Protein AF-A0A0P9F1F4-F1 (afdb_monomer_lite)

Secondary structure (DSSP, 8-state):
-PPPPPPP----HHHHHTTT-SSHHHHHHHIIIIIHHHHHHHHHHHHHHHHHH-TTTGGGPEEEEEE----B-STT-BPPPSEEEEEEE-SSPSEEEEEEEETTTTEEEEEEEE-SHHHHHHHHHHHHHHHHHHHHHHHH--EEE-------S------TT--HHHHHHH-TT---EEEEEEEETT-TTTTSTTHHHHHHHHHHHHHHHHHHHHHHHHHT-TT-TTTSS----------PPPHHHHHHHHHTTT----HHHHHHHHHHHHH-S-----S-TTSSHHHHHHHHHHHHSSS--SS-TT-------TT--STHHHHEEEETTTTEEEE-HHHHHHHHHHH---

Organism: NCBI:txid186479

Sequence (350 aa):
MDAPAPEFPGFRPDVLAALDVPGVNERWAAVQEQLHPALLALAEQLRAEGMRRFPRAWPLYELSFRSLRFVNRGPNQRAPIDSYHVAFDRPPRGCGLLVAVSGAERQIVVALQISVRQRKDDMRRVWEAGRALWLPLVQQVSEVRFAEGRARGREAQTDGSETWMDRYLGTRGSAYLLAGFAYSWDDARVAQPEFARQIIDDALALFPLNEALMEQAEELDPFSAAMLRERRAPYVPPALPPIETIVERIHARGFAIADSLIRAYHVALQTKPLVILPGISGTGKTRLTRLYADAVLPAPSPGNDHYLLVAVQPDWHNARDLLGYYNALTNKFHPTPFLRFLLRAAADPA

InterPro domains:
  IPR027417 P-loop containing nucleoside triphosphate hydrolase [SSF52540] (260-344)

Structure (mmCIF, N/CA/C/O backbone):
data_AF-A0A0P9F1F4-F1
#
_entry.id   AF-A0A0P9F1F4-F1
#
loop_
_atom_site.group_PDB
_atom_site.id
_atom_site.type_symbol
_atom_site.label_atom_id
_atom_site.label_alt_id
_atom_site.label_comp_id
_atom_site.label_asym_id
_atom_site.label_entity_id
_atom_site.label_seq_id
_atom_site.pdbx_PDB_ins_code
_atom_site.Cartn_x
_atom_site.Cartn_y
_atom_site.Cartn_z
_atom_site.occupancy
_atom_site.B_iso_or_equiv
_atom_site.auth_seq_id
_atom_site.auth_comp_id
_atom_site.auth_asym_id
_atom_site.auth_atom_id
_atom_site.pdbx_PDB_model_num
ATOM 1 N N . MET A 1 1 ? 28.404 -5.797 5.877 1.00 34.66 1 MET A N 1
ATOM 2 C CA . MET A 1 1 ? 28.116 -5.041 7.110 1.00 34.66 1 MET A CA 1
ATOM 3 C C . MET A 1 1 ? 26.774 -4.390 6.883 1.00 34.66 1 MET A C 1
ATOM 5 O O . MET A 1 1 ? 26.723 -3.406 6.157 1.00 34.66 1 MET A O 1
ATOM 9 N N . ASP A 1 2 ? 25.704 -5.009 7.372 1.00 42.22 2 ASP A N 1
ATOM 10 C CA . ASP A 1 2 ? 24.378 -4.396 7.312 1.00 42.22 2 ASP A CA 1
ATOM 11 C C . ASP A 1 2 ? 24.379 -3.195 8.256 1.00 42.22 2 ASP A C 1
ATOM 13 O O . ASP A 1 2 ? 24.771 -3.315 9.419 1.00 42.22 2 ASP A O 1
ATOM 17 N N . ALA A 1 3 ? 24.024 -2.022 7.734 1.00 44.41 3 ALA A N 1
ATOM 18 C CA . ALA A 1 3 ? 23.792 -0.856 8.571 1.00 44.41 3 ALA A CA 1
ATOM 19 C C . ALA A 1 3 ? 22.685 -1.199 9.588 1.00 44.41 3 ALA A C 1
ATOM 21 O O . ALA A 1 3 ? 21.725 -1.881 9.212 1.00 44.41 3 ALA A O 1
ATOM 22 N N . PRO A 1 4 ? 22.799 -0.771 10.858 1.00 57.12 4 PRO A N 1
ATOM 23 C CA . PRO A 1 4 ? 21.731 -0.979 11.827 1.00 57.12 4 PRO A CA 1
ATOM 24 C C . PRO A 1 4 ? 20.434 -0.380 11.275 1.00 57.12 4 PRO A C 1
ATOM 26 O O . PRO A 1 4 ? 20.444 0.722 10.721 1.00 57.12 4 PRO A O 1
ATOM 29 N N . ALA A 1 5 ? 19.335 -1.132 11.378 1.00 62.38 5 ALA A N 1
ATOM 30 C CA . ALA A 1 5 ? 18.030 -0.653 10.944 1.00 62.38 5 ALA A CA 1
ATOM 31 C C . ALA A 1 5 ? 17.718 0.676 11.657 1.00 62.38 5 ALA A C 1
ATOM 33 O O . ALA A 1 5 ? 17.997 0.790 12.854 1.00 62.38 5 ALA A O 1
ATOM 34 N N . PRO A 1 6 ? 17.182 1.683 10.945 1.00 73.38 6 PRO A N 1
ATOM 35 C CA . PRO A 1 6 ? 16.875 2.969 11.551 1.00 73.38 6 PRO A CA 1
ATOM 36 C C . PRO A 1 6 ? 15.884 2.774 12.702 1.00 73.38 6 PRO A C 1
ATOM 38 O O . PRO A 1 6 ? 14.871 2.088 12.562 1.00 73.38 6 PRO A O 1
ATOM 41 N N . GLU A 1 7 ? 16.202 3.354 13.854 1.00 88.19 7 GLU A N 1
ATOM 42 C CA . GLU A 1 7 ? 15.350 3.307 15.037 1.00 88.19 7 GLU A CA 1
ATOM 43 C C . GLU A 1 7 ? 14.191 4.300 14.887 1.00 88.19 7 GLU A C 1
ATOM 45 O O . GLU A 1 7 ? 14.365 5.401 14.361 1.00 88.19 7 GLU A O 1
ATOM 50 N N . PHE A 1 8 ? 12.989 3.906 15.314 1.00 95.62 8 PHE A N 1
ATOM 51 C CA . PHE A 1 8 ? 11.820 4.775 15.259 1.00 95.62 8 PHE A CA 1
ATOM 52 C C . PHE A 1 8 ? 11.979 5.939 16.250 1.00 95.62 8 PHE A C 1
ATOM 54 O O . PHE A 1 8 ? 12.065 5.691 17.450 1.00 95.62 8 PHE A O 1
ATOM 61 N N . PRO A 1 9 ? 11.973 7.205 15.795 1.00 95.19 9 PRO A N 1
ATOM 62 C CA . PRO A 1 9 ? 12.256 8.346 16.665 1.00 95.19 9 PRO A CA 1
ATOM 63 C C . PRO A 1 9 ? 11.051 8.813 17.500 1.00 95.19 9 PRO A C 1
ATOM 65 O O . PRO A 1 9 ? 11.164 9.819 18.199 1.00 95.19 9 PRO A O 1
ATOM 68 N N . GLY A 1 10 ? 9.898 8.144 17.397 1.00 96.44 10 GLY A N 1
ATOM 69 C CA . GLY A 1 10 ? 8.616 8.687 17.844 1.00 96.44 10 GLY A CA 1
ATOM 70 C C . GLY A 1 10 ? 7.973 9.587 16.786 1.00 96.44 10 GLY A C 1
ATOM 71 O O . GLY A 1 10 ? 8.637 10.120 15.891 1.00 96.44 10 GLY A O 1
ATOM 72 N N . PHE A 1 11 ? 6.664 9.807 16.895 1.00 97.31 11 PHE A N 1
ATOM 73 C CA . PHE A 1 11 ? 5.967 10.826 16.108 1.00 97.31 11 PHE A CA 1
ATOM 74 C C . PHE A 1 11 ? 6.119 12.186 16.785 1.00 97.31 11 PHE A C 1
ATOM 76 O O . PHE A 1 11 ? 5.176 12.758 17.331 1.00 97.31 11 PHE A O 1
ATOM 83 N N . ARG A 1 12 ? 7.355 12.681 16.809 1.00 96.88 12 ARG A N 1
ATOM 84 C CA . ARG A 1 12 ? 7.684 13.969 17.417 1.00 96.88 12 ARG A CA 1
ATOM 85 C C . ARG A 1 12 ? 6.930 15.121 16.734 1.00 96.88 12 ARG A C 1
ATOM 87 O O . ARG A 1 12 ? 6.589 15.010 15.553 1.00 96.88 12 ARG A O 1
ATOM 94 N N . PRO A 1 13 ? 6.729 16.260 17.423 1.00 96.62 13 PRO A N 1
ATOM 95 C CA . PRO A 1 13 ? 6.025 17.407 16.851 1.00 96.62 13 PRO A CA 1
ATOM 96 C C . PRO A 1 13 ? 6.591 17.893 15.511 1.00 96.62 13 PRO A C 1
ATOM 98 O O . PRO A 1 13 ? 5.822 18.264 14.633 1.00 96.62 13 PRO A O 1
ATOM 101 N N . ASP A 1 14 ? 7.912 17.854 15.324 1.00 95.62 14 ASP A N 1
ATOM 102 C CA . ASP A 1 14 ? 8.558 18.217 14.060 1.00 95.62 14 ASP A CA 1
ATOM 103 C C . ASP A 1 14 ? 8.251 17.215 12.940 1.00 95.62 14 ASP A C 1
ATOM 105 O O . ASP A 1 14 ? 7.895 17.624 11.842 1.00 95.62 14 ASP A O 1
ATOM 109 N N . VAL A 1 15 ? 8.267 15.911 13.236 1.00 97.00 15 VAL A N 1
ATOM 110 C CA . VAL A 1 15 ? 7.892 14.853 12.280 1.00 97.00 15 VAL A CA 1
ATOM 111 C C . VAL A 1 15 ? 6.437 15.008 11.823 1.00 97.00 15 VAL A C 1
ATOM 113 O O . VAL A 1 15 ? 6.131 14.854 10.640 1.00 97.00 15 VAL A O 1
ATOM 116 N N . LEU A 1 16 ? 5.534 15.318 12.754 1.00 97.50 16 LEU A N 1
ATOM 117 C CA . LEU A 1 16 ? 4.109 15.509 12.476 1.00 97.50 16 LEU A CA 1
ATOM 118 C C . LEU A 1 16 ? 3.826 16.814 11.719 1.00 97.50 16 LEU A C 1
ATOM 120 O O . LEU A 1 16 ? 2.992 16.825 10.810 1.00 97.50 16 LEU A O 1
ATOM 124 N N . ALA A 1 17 ? 4.574 17.881 12.021 1.00 96.25 17 ALA A N 1
ATOM 125 C CA . ALA A 1 17 ? 4.465 19.176 11.350 1.00 96.25 17 ALA A CA 1
ATOM 126 C C . ALA A 1 17 ? 4.732 19.100 9.836 1.00 96.25 17 ALA A C 1
ATOM 128 O O . ALA A 1 17 ? 4.293 19.980 9.093 1.00 96.25 17 ALA A O 1
ATOM 129 N N . ALA A 1 18 ? 5.364 18.028 9.344 1.00 96.75 18 ALA A N 1
ATOM 130 C CA . ALA A 1 18 ? 5.500 17.752 7.916 1.00 96.75 18 ALA A CA 1
ATOM 131 C C . ALA A 1 18 ? 4.158 17.767 7.159 1.00 96.75 18 ALA A C 1
ATOM 133 O O . ALA A 1 18 ? 4.123 18.157 5.993 1.00 96.75 18 ALA A O 1
ATOM 134 N N . LEU A 1 19 ? 3.051 17.379 7.806 1.00 95.88 19 LEU A N 1
ATOM 135 C CA . LEU A 1 19 ? 1.704 17.420 7.219 1.00 95.88 19 LEU A CA 1
ATOM 136 C C . LEU A 1 19 ? 1.018 18.791 7.345 1.00 95.88 19 LEU A C 1
ATOM 138 O O . LEU A 1 19 ? 0.011 19.017 6.675 1.00 95.88 19 LEU A O 1
ATOM 142 N N . ASP A 1 20 ? 1.573 19.713 8.129 1.00 95.81 20 ASP A N 1
ATOM 143 C CA . ASP A 1 20 ? 1.068 21.083 8.284 1.00 95.81 20 ASP A CA 1
ATOM 144 C C . ASP A 1 20 ? 1.733 22.066 7.304 1.00 95.81 20 ASP A C 1
ATOM 146 O O . ASP A 1 20 ? 1.212 23.160 7.071 1.00 95.81 20 ASP A O 1
ATOM 150 N N . VAL A 1 21 ? 2.842 21.671 6.662 1.00 95.44 21 VAL A N 1
ATOM 151 C CA . VAL A 1 21 ? 3.569 22.512 5.697 1.00 95.44 21 VAL A CA 1
ATOM 152 C C . VAL A 1 21 ? 2.622 23.001 4.590 1.00 95.44 21 VAL A C 1
ATOM 154 O O . VAL A 1 21 ? 1.909 22.194 3.982 1.00 95.44 21 VAL A O 1
ATOM 157 N N . PRO A 1 22 ? 2.551 24.315 4.318 1.00 92.44 22 PRO A N 1
ATOM 158 C CA . PRO A 1 22 ? 1.719 24.842 3.246 1.00 92.44 22 PRO A CA 1
ATOM 159 C C . PRO A 1 22 ? 2.340 24.527 1.881 1.00 92.44 22 PRO A C 1
ATOM 161 O O . PRO A 1 22 ? 3.555 24.535 1.729 1.00 92.44 22 PRO A O 1
ATOM 164 N N . GLY A 1 23 ? 1.497 24.315 0.869 1.00 89.12 23 GLY A N 1
ATOM 165 C CA . GLY A 1 23 ? 1.949 24.019 -0.493 1.00 89.12 23 GLY A CA 1
ATOM 166 C C . GLY A 1 23 ? 2.032 22.522 -0.791 1.00 89.12 23 GLY A C 1
ATOM 167 O O . GLY A 1 23 ? 2.250 21.688 0.083 1.00 89.12 23 GLY A O 1
ATOM 168 N N . VAL A 1 24 ? 1.759 22.154 -2.043 1.00 87.69 24 VAL A N 1
ATOM 169 C CA . VAL A 1 24 ? 1.630 20.744 -2.452 1.00 87.69 24 VAL A CA 1
ATOM 170 C C . VAL A 1 24 ? 2.989 20.058 -2.494 1.00 87.69 24 VAL A C 1
ATOM 172 O O . VAL A 1 24 ? 3.136 18.950 -1.981 1.00 87.69 24 VAL A O 1
ATOM 175 N N . ASN A 1 25 ? 3.971 20.712 -3.114 1.00 88.94 25 ASN A N 1
ATOM 176 C CA . ASN A 1 25 ? 5.300 20.142 -3.316 1.00 88.94 25 ASN A CA 1
ATOM 177 C C . ASN A 1 25 ? 6.122 20.227 -2.032 1.00 88.94 25 ASN A C 1
ATOM 179 O O . ASN A 1 25 ? 6.839 19.292 -1.700 1.00 88.94 25 ASN A O 1
ATOM 183 N N . GLU A 1 26 ? 5.971 21.325 -1.300 1.00 92.75 26 GLU A N 1
ATOM 184 C CA . GLU A 1 26 ? 6.638 21.610 -0.037 1.00 92.75 26 GLU A CA 1
ATOM 185 C C . GLU A 1 26 ? 6.183 20.625 1.040 1.00 92.75 26 GLU A C 1
ATOM 187 O O . GLU A 1 26 ? 7.021 19.998 1.685 1.00 92.75 26 GLU A O 1
ATOM 192 N N . ARG A 1 27 ? 4.866 20.396 1.172 1.00 93.88 27 ARG A N 1
ATOM 193 C CA . ARG A 1 27 ? 4.338 19.372 2.085 1.00 93.88 27 ARG A CA 1
ATOM 194 C C . ARG A 1 27 ? 4.799 17.977 1.700 1.00 93.88 27 ARG A C 1
ATOM 196 O O . ARG A 1 27 ? 5.180 17.195 2.563 1.00 93.88 27 ARG A O 1
ATOM 203 N N . TRP A 1 28 ? 4.788 17.651 0.408 1.00 91.81 28 TRP A N 1
ATOM 204 C CA . TRP A 1 28 ? 5.285 16.356 -0.047 1.00 91.81 28 TRP A CA 1
ATOM 205 C C . TRP A 1 28 ? 6.771 16.169 0.279 1.00 91.81 28 TRP A C 1
ATOM 207 O O . TRP A 1 28 ? 7.143 15.122 0.803 1.00 91.81 28 TRP A O 1
ATOM 217 N N . ALA A 1 29 ? 7.603 17.182 0.030 1.00 92.62 29 ALA A N 1
ATOM 218 C CA . ALA A 1 29 ? 9.024 17.157 0.360 1.00 92.62 29 ALA A CA 1
ATOM 219 C C . ALA A 1 29 ? 9.249 16.985 1.869 1.00 92.62 29 ALA A C 1
ATOM 221 O O . ALA A 1 29 ? 9.991 16.089 2.262 1.00 92.62 29 ALA A O 1
ATOM 222 N N . ALA A 1 30 ? 8.537 17.745 2.707 1.00 95.31 30 ALA A N 1
ATOM 223 C CA . ALA A 1 30 ? 8.613 17.616 4.161 1.00 95.31 30 ALA A CA 1
ATOM 224 C C . ALA A 1 30 ? 8.189 16.219 4.642 1.00 95.31 30 ALA A C 1
ATOM 226 O O . ALA A 1 30 ? 8.847 15.626 5.494 1.00 95.31 30 ALA A O 1
ATOM 227 N N . VAL A 1 31 ? 7.131 15.642 4.059 1.00 95.75 31 VAL A N 1
ATOM 228 C CA . VAL A 1 31 ? 6.718 14.263 4.357 1.00 95.75 31 VAL A CA 1
ATOM 229 C C . VAL A 1 31 ? 7.800 13.262 3.961 1.00 95.75 31 VAL A C 1
ATOM 231 O O . VAL A 1 31 ? 8.053 12.336 4.724 1.00 95.75 31 VAL A O 1
ATOM 234 N N . GLN A 1 32 ? 8.456 13.426 2.811 1.00 95.50 32 GLN A N 1
ATOM 235 C CA . GLN A 1 32 ? 9.538 12.527 2.391 1.00 95.50 32 GLN A CA 1
ATOM 236 C C . GLN A 1 32 ? 10.805 12.669 3.246 1.00 95.50 32 GLN A C 1
ATOM 238 O O . GLN A 1 32 ? 11.495 11.678 3.470 1.00 95.50 32 GLN A O 1
ATOM 243 N N . GLU A 1 33 ? 11.102 13.871 3.733 1.00 95.19 33 GLU A N 1
ATOM 244 C CA . GLU A 1 33 ? 12.293 14.156 4.537 1.00 95.19 33 GLU A CA 1
ATOM 245 C C . GLU A 1 33 ? 12.121 13.768 6.012 1.00 95.19 33 GLU A C 1
ATOM 247 O O . GLU A 1 33 ? 13.069 13.295 6.634 1.00 95.19 33 GLU A O 1
ATOM 252 N N . GLN A 1 34 ? 10.920 13.937 6.573 1.00 95.81 34 GLN A N 1
ATOM 253 C CA . GLN A 1 34 ? 10.692 13.844 8.020 1.00 95.81 34 GLN A CA 1
ATOM 254 C C . GLN A 1 34 ? 9.776 12.671 8.392 1.00 95.81 34 GLN A C 1
ATOM 256 O O . GLN A 1 34 ? 10.166 11.785 9.153 1.00 95.81 34 GLN A O 1
ATOM 261 N N . LEU A 1 35 ? 8.565 12.622 7.829 1.00 97.06 35 LEU A N 1
ATOM 262 C CA . LEU A 1 35 ? 7.551 11.633 8.214 1.00 97.06 35 LEU A CA 1
ATOM 263 C C . LEU A 1 35 ? 7.820 10.234 7.647 1.00 97.06 35 LEU A C 1
ATOM 265 O O . LEU A 1 35 ? 7.641 9.236 8.346 1.00 97.06 35 LEU A O 1
ATOM 269 N N . HIS A 1 36 ? 8.247 10.139 6.389 1.00 96.31 36 HIS A N 1
ATOM 270 C CA . HIS A 1 36 ? 8.490 8.865 5.719 1.00 96.31 36 HIS A CA 1
ATOM 271 C C . HIS A 1 36 ? 9.596 8.046 6.403 1.00 96.31 36 HIS A C 1
ATOM 273 O O . HIS A 1 36 ? 9.335 6.877 6.686 1.00 96.31 36 HIS A O 1
ATOM 279 N N . PRO A 1 37 ? 10.774 8.606 6.752 1.00 96.25 37 PRO A N 1
ATOM 280 C CA . PRO A 1 37 ? 11.804 7.852 7.465 1.00 96.25 37 PRO A CA 1
ATOM 281 C C . PRO A 1 37 ? 11.335 7.324 8.825 1.00 96.25 37 PRO A C 1
ATOM 283 O O . PRO A 1 37 ? 11.612 6.171 9.156 1.00 96.25 37 PRO A O 1
ATOM 286 N N . ALA A 1 38 ? 10.572 8.119 9.585 1.00 96.75 38 ALA A N 1
ATOM 287 C CA . ALA A 1 38 ? 9.996 7.675 10.854 1.00 96.75 38 ALA A CA 1
ATOM 288 C C . ALA A 1 38 ? 9.001 6.522 10.642 1.00 96.75 38 ALA A C 1
ATOM 290 O O . ALA A 1 38 ? 9.091 5.484 11.298 1.00 96.75 38 ALA A O 1
ATOM 291 N N . LEU A 1 39 ? 8.086 6.653 9.677 1.00 96.56 39 LEU A N 1
ATOM 292 C CA . LEU A 1 39 ? 7.102 5.610 9.388 1.00 96.56 39 LEU A CA 1
ATOM 293 C C . LEU A 1 39 ? 7.752 4.334 8.825 1.00 96.56 39 LEU A C 1
ATOM 295 O O . LEU A 1 39 ? 7.285 3.236 9.113 1.00 96.56 39 LEU A O 1
ATOM 299 N N . LEU A 1 40 ? 8.847 4.463 8.070 1.00 96.25 40 LEU A N 1
ATOM 300 C CA . LEU A 1 40 ? 9.649 3.343 7.581 1.00 96.25 40 LEU A CA 1
ATOM 301 C C . LEU A 1 40 ? 10.346 2.594 8.716 1.00 96.25 40 LEU A C 1
ATOM 303 O O . LEU A 1 40 ? 10.259 1.369 8.764 1.00 96.25 40 LEU A O 1
ATOM 307 N N . ALA A 1 41 ? 10.973 3.310 9.650 1.00 96.31 41 ALA A N 1
ATOM 308 C CA . ALA A 1 41 ? 11.580 2.709 10.835 1.00 96.31 41 ALA A CA 1
ATOM 309 C C . ALA A 1 41 ? 10.548 1.923 11.664 1.00 96.31 41 ALA A C 1
ATOM 311 O O . ALA A 1 41 ? 10.776 0.763 12.008 1.00 96.31 41 ALA A O 1
ATOM 312 N N . LEU A 1 42 ? 9.371 2.513 11.908 1.00 97.69 42 LEU A N 1
ATOM 313 C CA . LEU A 1 42 ? 8.260 1.836 12.582 1.00 97.69 42 LEU A CA 1
ATOM 314 C C . LEU A 1 42 ? 7.798 0.588 11.819 1.00 97.69 42 LEU A C 1
ATOM 316 O O . LEU A 1 42 ? 7.573 -0.463 12.417 1.00 97.69 42 LEU A O 1
ATOM 320 N N . ALA A 1 43 ? 7.656 0.692 10.497 1.00 96.25 43 ALA A N 1
ATOM 321 C CA . ALA A 1 43 ? 7.183 -0.409 9.673 1.00 96.25 43 ALA A CA 1
ATOM 322 C C . ALA A 1 43 ? 8.180 -1.579 9.627 1.00 96.25 43 ALA A C 1
ATOM 324 O O . ALA A 1 43 ? 7.754 -2.733 9.634 1.00 96.25 43 AL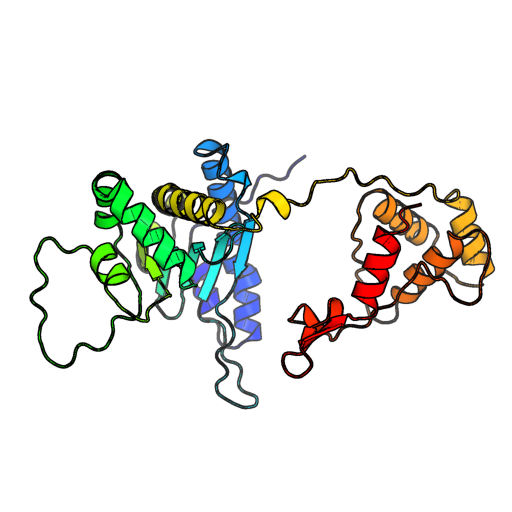A A O 1
ATOM 325 N N . GLU A 1 44 ? 9.488 -1.310 9.646 1.00 95.19 44 GLU A N 1
ATOM 326 C CA . GLU A 1 44 ? 10.519 -2.348 9.761 1.00 95.19 44 GLU A CA 1
ATOM 327 C C . GLU A 1 44 ? 10.500 -3.037 11.132 1.00 95.19 44 GLU A C 1
ATOM 329 O O . GLU A 1 44 ? 10.596 -4.266 11.196 1.00 95.19 44 GLU A O 1
ATOM 334 N N . GLN A 1 45 ? 10.301 -2.289 12.224 1.00 96.00 45 GLN A N 1
ATOM 335 C CA . GLN A 1 45 ? 10.126 -2.879 13.558 1.00 96.00 45 GLN A CA 1
ATOM 336 C C . GLN A 1 45 ? 8.865 -3.752 13.631 1.00 96.00 45 GLN A C 1
ATOM 338 O O . GLN A 1 45 ? 8.925 -4.892 14.100 1.00 96.00 45 GLN A O 1
ATOM 343 N N . LEU A 1 46 ? 7.740 -3.264 13.097 1.00 97.00 46 LEU A N 1
ATOM 344 C CA . LEU A 1 46 ? 6.501 -4.035 12.980 1.00 97.00 46 LEU A CA 1
ATOM 345 C C . LEU A 1 46 ? 6.706 -5.291 12.129 1.00 97.00 46 LEU A C 1
ATOM 347 O O . LEU A 1 46 ? 6.262 -6.372 12.510 1.00 97.00 46 LEU A O 1
ATOM 351 N N . ARG A 1 47 ? 7.427 -5.189 11.008 1.00 94.56 47 ARG A N 1
ATOM 352 C CA . ARG A 1 47 ? 7.747 -6.339 10.158 1.00 94.56 47 ARG A CA 1
ATOM 353 C C . ARG A 1 47 ? 8.577 -7.377 10.911 1.00 94.56 47 ARG A C 1
ATOM 355 O O . ARG A 1 47 ? 8.282 -8.566 10.807 1.00 94.56 47 ARG A O 1
ATOM 362 N N . ALA A 1 48 ? 9.595 -6.956 11.658 1.00 93.88 48 ALA A N 1
ATOM 363 C CA . ALA A 1 48 ? 10.424 -7.859 12.452 1.00 93.88 48 ALA A CA 1
ATOM 364 C C . ALA A 1 48 ? 9.599 -8.590 13.524 1.00 93.88 48 ALA A C 1
ATOM 366 O O . ALA A 1 48 ? 9.688 -9.814 13.647 1.00 93.88 48 ALA A O 1
ATOM 367 N N . GLU A 1 49 ? 8.744 -7.866 14.248 1.00 97.50 49 GLU A N 1
ATOM 368 C CA . GLU A 1 49 ? 7.903 -8.456 15.290 1.00 97.50 49 GLU A CA 1
ATOM 369 C C . GLU A 1 49 ? 6.792 -9.347 14.712 1.00 97.50 49 GLU A C 1
ATOM 371 O O . GLU A 1 49 ? 6.522 -10.428 15.239 1.00 97.50 49 GLU A O 1
ATOM 376 N N . GLY A 1 50 ? 6.198 -8.958 13.584 1.00 96.25 50 GLY A N 1
ATOM 377 C CA . GLY A 1 50 ? 5.231 -9.769 12.848 1.00 96.25 50 GLY A CA 1
ATOM 378 C C . GLY A 1 50 ? 5.833 -11.083 12.344 1.00 96.25 50 GLY A C 1
ATOM 379 O O . GLY A 1 50 ? 5.244 -12.144 12.548 1.00 96.25 50 GLY A O 1
ATOM 380 N N . MET A 1 51 ? 7.057 -11.052 11.801 1.00 92.75 51 MET A N 1
ATOM 381 C CA . MET A 1 51 ? 7.813 -12.261 11.440 1.00 92.75 51 MET A CA 1
ATOM 382 C C . MET A 1 51 ? 8.092 -13.160 12.652 1.00 92.75 51 MET A C 1
ATOM 384 O O . MET A 1 51 ? 8.105 -14.383 12.516 1.00 92.75 51 MET A O 1
ATOM 388 N N . ARG A 1 52 ? 8.303 -12.573 13.837 1.00 96.25 52 ARG A N 1
ATOM 389 C CA . ARG A 1 52 ? 8.553 -13.311 15.081 1.00 96.25 52 ARG A CA 1
ATOM 390 C C . ARG A 1 52 ? 7.285 -13.967 15.637 1.00 96.25 52 ARG A C 1
ATOM 392 O O . ARG A 1 52 ? 7.343 -15.126 16.044 1.00 96.25 52 ARG A O 1
ATOM 399 N N . ARG A 1 53 ? 6.156 -13.246 15.682 1.00 96.94 53 ARG A N 1
ATOM 400 C CA . ARG A 1 53 ? 4.879 -13.744 16.241 1.00 96.94 53 ARG A CA 1
ATOM 401 C C . ARG A 1 53 ? 4.108 -14.635 15.266 1.00 96.94 53 ARG A C 1
ATOM 403 O O . ARG A 1 53 ? 3.490 -15.604 15.694 1.00 96.94 53 ARG A O 1
ATOM 410 N N . PHE A 1 54 ? 4.174 -14.341 13.968 1.00 92.38 54 PHE A N 1
ATOM 411 C CA . PHE A 1 54 ? 3.405 -15.015 12.917 1.00 92.38 54 PHE A CA 1
ATOM 412 C C . PHE A 1 54 ? 4.300 -15.470 11.747 1.00 92.38 54 PHE A C 1
ATOM 414 O O . PHE A 1 54 ? 4.058 -15.092 10.598 1.00 92.38 54 PHE A O 1
ATOM 421 N N . PRO A 1 55 ? 5.306 -16.336 11.985 1.00 87.81 55 PRO A N 1
ATOM 422 C CA . PRO A 1 55 ? 6.334 -16.679 10.992 1.00 87.81 55 PRO A CA 1
ATOM 423 C C . PRO A 1 55 ? 5.804 -17.358 9.721 1.00 87.81 55 PRO A C 1
ATOM 425 O O . PRO A 1 55 ? 6.509 -17.409 8.718 1.00 87.81 55 PRO A O 1
ATOM 428 N N . ARG A 1 56 ? 4.580 -17.903 9.752 1.00 83.50 56 ARG A N 1
ATOM 429 C CA . ARG A 1 56 ? 3.939 -18.551 8.596 1.00 83.50 56 ARG A CA 1
ATOM 430 C C . ARG A 1 56 ? 3.051 -17.607 7.786 1.00 83.50 56 ARG A C 1
ATOM 432 O O . ARG A 1 56 ? 3.045 -17.707 6.566 1.00 83.50 56 ARG A O 1
ATOM 439 N N . ALA A 1 57 ? 2.318 -16.718 8.455 1.00 84.94 57 ALA A N 1
ATOM 440 C CA . ALA A 1 57 ? 1.323 -15.854 7.821 1.00 84.94 57 ALA A CA 1
ATOM 441 C C . ALA A 1 57 ? 1.907 -14.491 7.418 1.00 84.94 57 ALA A C 1
ATOM 443 O O . ALA A 1 57 ? 1.660 -14.016 6.314 1.00 84.94 57 ALA A O 1
ATOM 444 N N . TRP A 1 58 ? 2.740 -13.882 8.270 1.00 89.19 58 TRP A N 1
ATOM 445 C CA . TRP A 1 58 ? 3.308 -12.553 8.022 1.00 89.19 58 TRP A CA 1
ATOM 446 C C . TRP A 1 58 ? 4.108 -12.424 6.712 1.00 89.19 58 TRP A C 1
ATOM 448 O O . TRP A 1 58 ? 3.937 -11.413 6.033 1.00 89.19 58 TRP A O 1
ATOM 458 N N . PRO A 1 59 ? 4.919 -13.418 6.277 1.00 87.56 59 PRO A N 1
ATOM 459 C CA . PRO A 1 59 ? 5.649 -13.331 5.005 1.00 87.56 59 PRO A CA 1
ATOM 460 C C . PRO A 1 59 ? 4.766 -13.194 3.758 1.00 87.56 59 PRO A C 1
ATOM 462 O O . PRO A 1 59 ? 5.285 -12.921 2.679 1.00 87.56 59 PRO A O 1
ATOM 465 N N . LEU A 1 60 ? 3.458 -13.439 3.881 1.00 84.94 60 LEU A N 1
ATOM 466 C CA . LEU A 1 60 ? 2.505 -13.318 2.782 1.00 84.94 60 LEU A CA 1
ATOM 467 C C . LEU A 1 60 ? 2.083 -11.862 2.535 1.00 84.94 60 LEU A C 1
ATOM 469 O O . LEU A 1 60 ? 1.488 -11.586 1.498 1.00 84.94 60 LEU A O 1
ATOM 473 N N . TYR A 1 61 ? 2.380 -10.949 3.466 1.00 88.56 61 TYR A N 1
ATOM 474 C CA . TYR A 1 61 ? 1.983 -9.546 3.401 1.00 88.56 61 TYR A CA 1
ATOM 475 C C . TYR A 1 61 ? 3.069 -8.670 2.789 1.00 88.56 61 TYR A C 1
ATOM 477 O O . TYR A 1 61 ? 4.249 -8.744 3.135 1.00 88.56 61 TYR A O 1
ATOM 485 N N . GLU A 1 62 ? 2.633 -7.791 1.900 1.00 87.81 62 GLU A N 1
ATOM 486 C CA . GLU A 1 62 ? 3.444 -6.775 1.255 1.00 87.81 62 GLU A CA 1
ATOM 487 C C . GLU A 1 62 ? 3.268 -5.435 1.965 1.00 87.81 62 GLU A C 1
ATOM 489 O O . GLU A 1 62 ? 2.162 -5.033 2.330 1.00 87.81 62 GLU A O 1
ATOM 494 N N . LEU A 1 63 ? 4.380 -4.723 2.123 1.00 89.88 63 LEU A N 1
ATOM 495 C CA . LEU A 1 63 ? 4.421 -3.384 2.688 1.00 89.88 63 LEU A CA 1
ATOM 496 C C . LEU A 1 63 ? 4.337 -2.358 1.555 1.00 89.88 63 LEU A C 1
ATOM 498 O O . LEU A 1 63 ? 5.112 -2.409 0.599 1.00 89.88 63 LEU A O 1
ATOM 502 N N . SER A 1 64 ? 3.423 -1.395 1.669 1.00 89.81 64 SER A N 1
ATOM 503 C CA . SER A 1 64 ? 3.324 -0.277 0.724 1.00 89.81 64 SER A CA 1
ATOM 504 C C . SER A 1 64 ? 3.046 1.047 1.428 1.00 89.81 64 SER A C 1
ATOM 506 O O . SER A 1 64 ? 2.195 1.123 2.310 1.00 89.81 64 SER A O 1
ATOM 508 N N . PHE A 1 65 ? 3.732 2.111 1.012 1.00 92.00 65 PHE A N 1
ATOM 509 C CA . PHE A 1 65 ? 3.446 3.470 1.472 1.00 92.00 65 PHE A CA 1
ATOM 510 C C . PHE A 1 65 ? 2.474 4.162 0.529 1.00 92.00 65 PHE A C 1
ATOM 512 O O . PHE A 1 65 ? 2.578 4.047 -0.695 1.00 92.00 65 PHE A O 1
ATOM 519 N N . ARG A 1 66 ? 1.519 4.887 1.101 1.00 86.62 66 ARG A N 1
ATOM 520 C CA . ARG A 1 66 ? 0.407 5.488 0.372 1.00 86.62 66 ARG A CA 1
ATOM 521 C C . ARG A 1 66 ? 0.025 6.828 0.993 1.00 86.62 66 ARG A C 1
ATOM 523 O O . ARG A 1 66 ? 0.184 7.069 2.185 1.00 86.62 66 ARG A O 1
ATOM 530 N N . SER A 1 67 ? -0.548 7.693 0.173 1.00 83.12 67 SER A N 1
ATOM 531 C CA . SER A 1 67 ? -1.323 8.855 0.602 1.00 83.12 67 SER A CA 1
ATOM 532 C C . SER A 1 67 ? -2.731 8.717 0.030 1.00 83.12 67 SER A C 1
ATOM 534 O O . SER A 1 67 ? -2.928 8.065 -1.004 1.00 83.12 67 SER A O 1
ATOM 536 N N . LEU A 1 68 ? -3.740 9.273 0.710 1.00 62.69 68 LEU A N 1
ATOM 537 C CA . LEU A 1 68 ? -5.073 9.353 0.112 1.00 62.69 68 LEU A CA 1
ATOM 538 C C . LEU A 1 68 ? -4.963 10.112 -1.215 1.00 62.69 68 LEU A C 1
ATOM 540 O O . LEU A 1 68 ? -4.337 11.171 -1.292 1.00 62.69 68 LEU A O 1
ATOM 544 N N . ARG A 1 69 ? -5.527 9.522 -2.277 1.00 50.44 69 ARG A N 1
ATOM 545 C CA . ARG A 1 69 ? -5.463 10.094 -3.623 1.00 50.44 69 ARG A CA 1
ATOM 546 C C . ARG A 1 69 ? -6.028 11.512 -3.604 1.00 50.44 69 ARG A C 1
ATOM 548 O O . ARG A 1 69 ? -7.081 11.760 -3.028 1.00 50.44 69 ARG A O 1
ATOM 555 N N . PHE A 1 70 ? -5.305 12.391 -4.287 1.00 50.81 70 PHE A N 1
ATOM 556 C CA . PHE A 1 70 ? -5.647 13.765 -4.622 1.00 50.81 70 PHE A CA 1
ATOM 557 C C . PHE A 1 70 ? -7.160 14.066 -4.649 1.00 50.81 70 PHE A C 1
ATOM 559 O O . PHE A 1 70 ? -7.890 13.532 -5.488 1.00 50.81 70 PHE A O 1
ATOM 566 N N . VAL A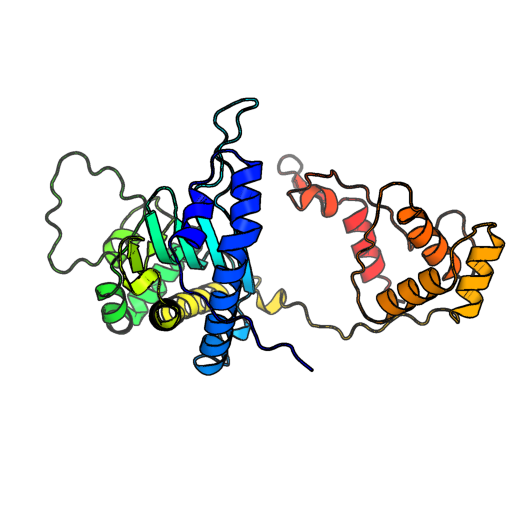 1 71 ? -7.620 14.975 -3.782 1.00 49.03 71 VAL A N 1
ATOM 567 C CA . VAL A 1 71 ? -8.959 15.568 -3.904 1.00 49.03 71 VAL A CA 1
ATOM 568 C C . VAL A 1 71 ? -8.889 16.680 -4.948 1.00 49.03 71 VAL A C 1
ATOM 570 O O . VAL A 1 71 ? -8.379 17.770 -4.686 1.00 49.03 71 VAL A O 1
ATOM 573 N N . ASN A 1 72 ? -9.397 16.399 -6.147 1.00 42.31 72 ASN A N 1
ATOM 574 C CA . ASN A 1 72 ? -9.474 17.377 -7.224 1.00 42.31 72 ASN A CA 1
ATOM 575 C C . ASN A 1 72 ? -10.579 18.401 -6.927 1.00 42.31 72 ASN A C 1
ATOM 577 O O . ASN A 1 72 ? -11.761 18.069 -7.008 1.00 42.31 72 ASN A O 1
ATOM 581 N N . ARG A 1 73 ? -10.207 19.636 -6.565 1.00 53.81 73 ARG A N 1
ATOM 582 C CA . ARG A 1 73 ? -11.152 20.745 -6.318 1.00 53.81 73 ARG A CA 1
ATOM 583 C C . ARG A 1 73 ? -11.396 21.622 -7.556 1.00 53.81 73 ARG A C 1
ATOM 585 O O . ARG A 1 73 ? -11.857 22.750 -7.423 1.00 53.81 73 ARG A O 1
ATOM 592 N N . GLY A 1 74 ? -11.117 21.111 -8.756 1.00 52.19 74 GLY A N 1
ATOM 593 C CA . GLY A 1 74 ? -11.385 21.793 -10.024 1.00 52.19 74 GLY A CA 1
ATOM 594 C C . GLY A 1 74 ? -10.140 21.948 -10.904 1.00 52.19 74 GLY A C 1
ATOM 595 O O . GLY A 1 74 ? -9.052 21.502 -10.537 1.00 52.19 74 GLY A O 1
ATOM 596 N N . PRO A 1 75 ? -10.278 22.566 -12.089 1.00 46.50 75 PRO A N 1
ATOM 597 C CA . PRO A 1 75 ? -9.160 22.748 -13.007 1.00 46.50 75 PRO A CA 1
ATOM 598 C C . PRO A 1 75 ? -8.054 23.605 -12.361 1.00 46.50 75 PRO A C 1
ATOM 600 O O . PRO A 1 75 ? -8.311 24.699 -11.868 1.00 46.50 75 PRO A O 1
ATOM 603 N N . ASN A 1 76 ? -6.819 23.093 -12.377 1.00 56.91 76 ASN A N 1
ATOM 604 C CA . ASN A 1 76 ? -5.578 23.726 -11.894 1.00 56.91 76 ASN A CA 1
ATOM 605 C C . ASN A 1 76 ? -5.389 23.953 -10.381 1.00 56.91 76 ASN A C 1
ATOM 607 O O . ASN A 1 76 ? -4.385 24.556 -10.007 1.00 56.91 76 ASN A O 1
ATOM 611 N N . GLN A 1 77 ? -6.243 23.439 -9.492 1.00 63.66 77 GLN A N 1
ATOM 612 C CA . GLN A 1 77 ? -5.986 23.529 -8.046 1.00 63.66 77 GLN A CA 1
ATOM 613 C C . GLN A 1 77 ? -5.671 22.165 -7.445 1.00 63.66 77 GLN A C 1
ATOM 615 O O . GLN A 1 77 ? -6.537 21.294 -7.345 1.00 63.66 77 GLN A O 1
ATOM 620 N N . ARG A 1 78 ? -4.409 21.992 -7.027 1.00 69.25 78 ARG A N 1
ATOM 621 C CA . ARG A 1 78 ? -3.984 20.823 -6.261 1.00 69.25 78 ARG A CA 1
ATOM 622 C C . ARG A 1 78 ? -4.013 21.129 -4.763 1.00 69.25 78 ARG A C 1
ATOM 624 O O . ARG A 1 78 ? -3.365 22.073 -4.329 1.00 69.25 78 ARG A O 1
ATOM 631 N N . ALA A 1 79 ? -4.753 20.341 -3.983 1.00 78.75 79 ALA A N 1
ATOM 632 C CA . ALA A 1 79 ? -4.678 20.377 -2.528 1.00 78.75 79 ALA A CA 1
ATOM 633 C C . ALA A 1 79 ? -3.460 19.561 -2.048 1.00 78.75 79 ALA A C 1
ATOM 635 O O . ALA A 1 79 ? -3.187 18.501 -2.626 1.00 78.75 79 ALA A O 1
ATOM 636 N N . PRO A 1 80 ? -2.725 20.029 -1.026 1.00 85.06 80 PRO A N 1
ATOM 637 C CA . PRO A 1 80 ? -1.698 19.225 -0.374 1.00 85.06 80 PRO A CA 1
ATOM 638 C C . PRO A 1 80 ? -2.296 17.957 0.255 1.00 85.06 80 PRO A C 1
ATOM 640 O O . PRO A 1 80 ? -3.497 17.887 0.504 1.00 85.06 80 PRO A O 1
ATOM 643 N N . ILE A 1 81 ? -1.465 16.944 0.506 1.00 89.69 81 ILE A N 1
ATOM 644 C CA . ILE A 1 81 ? -1.926 15.717 1.171 1.00 89.69 81 ILE A CA 1
ATOM 645 C C . ILE A 1 81 ? -2.273 15.985 2.639 1.00 89.69 81 ILE A C 1
ATOM 647 O O . ILE A 1 81 ? -1.569 16.729 3.315 1.00 89.69 81 ILE A O 1
ATOM 651 N N . ASP A 1 82 ? -3.322 15.340 3.140 1.00 90.38 82 ASP A N 1
ATOM 652 C CA . ASP A 1 82 ? -3.749 15.469 4.542 1.00 90.38 82 ASP A CA 1
ATOM 653 C C . ASP A 1 82 ? -3.384 14.246 5.390 1.00 90.38 82 ASP A C 1
ATOM 655 O O . ASP A 1 82 ? -3.544 14.251 6.607 1.00 90.38 82 ASP A O 1
ATOM 659 N N . SER A 1 83 ? -2.911 13.173 4.752 1.00 92.62 83 SER A N 1
ATOM 660 C CA . SER A 1 83 ? -2.500 11.951 5.435 1.00 92.62 83 SER A CA 1
ATOM 661 C C . SER A 1 83 ? -1.436 11.182 4.664 1.00 92.62 83 SER A C 1
ATOM 663 O O . SER A 1 83 ? -1.355 11.236 3.429 1.00 92.62 83 SER A O 1
ATOM 665 N N . TYR A 1 84 ? -0.653 10.413 5.412 1.00 95.94 84 TYR A N 1
ATOM 666 C CA . TYR A 1 84 ? 0.351 9.491 4.898 1.00 95.94 84 TYR A CA 1
ATOM 667 C C . TYR A 1 84 ? 0.295 8.193 5.701 1.00 95.94 84 TYR A C 1
ATOM 669 O O . TYR A 1 84 ? 0.143 8.230 6.920 1.00 95.94 84 TYR A O 1
ATOM 677 N N . HIS A 1 85 ? 0.355 7.043 5.037 1.00 95.12 85 HIS A N 1
ATOM 678 C CA . HIS A 1 85 ? 0.190 5.753 5.698 1.00 95.12 85 HIS A CA 1
ATOM 679 C C . HIS A 1 85 ? 1.076 4.667 5.106 1.00 95.12 85 HIS A C 1
ATOM 681 O O . HIS A 1 85 ? 1.431 4.697 3.926 1.00 95.12 85 HIS A O 1
ATOM 687 N N . VAL A 1 86 ? 1.383 3.679 5.938 1.00 96.31 86 VAL A N 1
ATOM 688 C CA . VAL A 1 86 ? 1.930 2.390 5.528 1.00 96.31 86 VAL A CA 1
ATOM 689 C C . VAL A 1 86 ? 0.821 1.351 5.627 1.00 96.31 86 VAL A C 1
ATOM 691 O O . VAL A 1 86 ? 0.079 1.321 6.607 1.00 96.31 86 VAL A O 1
ATOM 694 N N . ALA A 1 87 ? 0.677 0.535 4.592 1.00 95.12 87 ALA A N 1
ATOM 695 C CA . ALA A 1 87 ? -0.294 -0.543 4.509 1.00 95.12 87 ALA A CA 1
ATOM 696 C C . ALA A 1 87 ? 0.421 -1.890 4.378 1.00 95.12 87 ALA A C 1
ATOM 698 O O . ALA A 1 87 ? 1.415 -1.999 3.656 1.00 95.12 87 ALA A O 1
ATOM 699 N N . PHE A 1 88 ? -0.135 -2.893 5.046 1.00 94.94 88 PHE A N 1
ATOM 700 C CA . PHE A 1 88 ? 0.250 -4.295 4.996 1.00 94.94 88 PHE A CA 1
ATOM 701 C C . PHE A 1 88 ? -0.932 -5.067 4.418 1.00 94.94 88 PHE A C 1
ATOM 703 O O . PHE A 1 88 ? -1.953 -5.258 5.085 1.00 94.94 88 PHE A O 1
ATOM 710 N N . ASP A 1 89 ? -0.822 -5.478 3.161 1.00 90.88 89 ASP A N 1
ATOM 711 C CA . ASP A 1 89 ? -1.877 -6.211 2.466 1.00 90.88 89 ASP A CA 1
ATOM 712 C C . ASP A 1 89 ? -1.310 -7.404 1.695 1.00 90.88 89 ASP A C 1
ATOM 714 O O . ASP A 1 89 ? -0.106 -7.514 1.473 1.00 90.88 89 ASP A O 1
ATOM 718 N N . ARG A 1 90 ? -2.179 -8.335 1.305 1.00 86.31 90 ARG A N 1
ATOM 719 C CA . ARG A 1 90 ? -1.805 -9.457 0.445 1.00 86.31 90 ARG A CA 1
ATOM 720 C C . ARG A 1 90 ? -2.894 -9.757 -0.576 1.00 86.31 90 ARG A C 1
ATOM 722 O O . ARG A 1 90 ? -4.045 -9.367 -0.370 1.00 86.31 90 ARG A O 1
ATOM 729 N N . PRO A 1 91 ? -2.578 -10.421 -1.696 1.00 82.06 91 PRO A N 1
ATOM 730 C CA . PRO A 1 91 ? -3.597 -11.031 -2.538 1.00 82.06 91 PRO A CA 1
ATOM 731 C C . PRO A 1 91 ? -4.320 -12.171 -1.791 1.00 82.06 91 PRO A C 1
ATOM 733 O O . PRO A 1 91 ? -3.639 -12.944 -1.121 1.00 82.06 91 PRO A O 1
ATOM 736 N N . PRO A 1 92 ? -5.649 -12.334 -1.945 1.00 84.50 92 PRO A N 1
ATOM 737 C CA . PRO A 1 92 ? -6.583 -11.467 -2.668 1.00 84.50 92 PRO A CA 1
ATOM 738 C C . PRO A 1 92 ? -6.778 -10.093 -2.000 1.00 84.50 92 PRO A C 1
ATOM 740 O O . PRO A 1 92 ? -7.069 -9.997 -0.814 1.00 84.50 92 PRO A O 1
ATOM 743 N N . ARG A 1 93 ? -6.686 -9.007 -2.783 1.00 85.44 93 ARG A N 1
ATOM 744 C CA . ARG A 1 93 ? -6.763 -7.630 -2.255 1.00 85.44 93 ARG A CA 1
ATOM 745 C C . ARG A 1 93 ? -8.176 -7.270 -1.770 1.00 85.44 93 ARG A C 1
ATOM 747 O O . ARG A 1 93 ? -9.161 -7.960 -2.042 1.00 85.44 93 ARG A O 1
ATOM 754 N N . GLY A 1 94 ? -8.276 -6.115 -1.112 1.00 85.69 94 GLY A N 1
ATOM 755 C CA . GLY A 1 94 ? -9.539 -5.524 -0.663 1.00 85.69 94 GLY A CA 1
ATOM 756 C C . GLY A 1 94 ? -9.685 -5.452 0.856 1.00 85.69 94 GLY A C 1
ATOM 757 O O . GLY A 1 94 ? -10.631 -4.823 1.332 1.00 85.69 94 GLY A O 1
ATOM 758 N N . CYS A 1 95 ? -8.745 -6.049 1.590 1.00 92.19 95 CYS A N 1
ATOM 759 C CA . CYS A 1 95 ? -8.533 -5.837 3.013 1.00 92.19 95 CYS A CA 1
ATOM 760 C C . CYS A 1 95 ? -7.033 -5.740 3.322 1.00 92.19 95 CYS A C 1
ATOM 762 O O . CYS A 1 95 ? -6.215 -6.234 2.543 1.00 92.19 95 CYS A O 1
ATOM 764 N N . GLY A 1 96 ? -6.684 -5.110 4.437 1.00 95.12 96 GLY A N 1
ATOM 765 C CA . GLY A 1 96 ? -5.326 -5.088 4.967 1.00 95.12 96 GLY A CA 1
ATOM 766 C C . GLY A 1 96 ? -5.243 -4.333 6.286 1.00 95.12 96 GLY A C 1
ATOM 767 O O . GLY A 1 96 ? -6.218 -3.723 6.730 1.00 95.12 96 GLY A O 1
ATOM 768 N N . LEU A 1 97 ? -4.061 -4.353 6.891 1.00 97.31 97 LEU A N 1
ATOM 769 C CA . LEU A 1 97 ? -3.732 -3.505 8.031 1.00 97.31 97 LEU A CA 1
ATOM 770 C C . LEU A 1 97 ? -3.068 -2.222 7.550 1.00 97.31 97 LEU A C 1
ATOM 772 O O . LEU A 1 97 ? -2.380 -2.211 6.530 1.00 97.31 97 LEU A O 1
ATOM 776 N N . LEU A 1 98 ? -3.220 -1.142 8.301 1.00 96.81 98 LEU A N 1
ATOM 777 C CA . LEU A 1 98 ? -2.515 0.102 8.040 1.00 96.81 98 LEU A CA 1
ATOM 778 C C . LEU A 1 98 ? -2.154 0.833 9.326 1.00 96.81 98 LEU A C 1
ATOM 780 O O . LEU A 1 98 ? -2.845 0.717 10.337 1.00 96.81 98 LEU A O 1
ATOM 784 N N . VAL A 1 99 ? -1.090 1.625 9.239 1.00 97.75 99 VAL A N 1
ATOM 785 C CA . VAL A 1 99 ? -0.753 2.679 10.196 1.00 97.75 99 VAL A CA 1
ATOM 786 C C . VAL A 1 99 ? -0.760 3.994 9.426 1.00 97.75 99 VAL A C 1
ATOM 788 O O . VAL A 1 99 ? 0.069 4.204 8.537 1.00 97.75 99 VAL A O 1
ATOM 791 N N . ALA A 1 100 ? -1.723 4.860 9.727 1.00 96.19 100 ALA A N 1
ATOM 792 C CA . ALA A 1 100 ? -1.912 6.155 9.091 1.00 96.19 100 ALA A CA 1
ATOM 793 C C . ALA A 1 100 ? -1.613 7.303 10.045 1.00 96.19 100 ALA A C 1
ATOM 795 O O . ALA A 1 100 ? -1.992 7.279 11.209 1.00 96.19 100 ALA A O 1
ATOM 796 N N . VAL A 1 101 ? -0.997 8.348 9.508 1.00 97.56 101 VAL A N 1
ATOM 797 C CA . VAL A 1 101 ? -0.798 9.634 10.169 1.00 97.56 101 VAL A CA 1
ATOM 798 C C . VAL A 1 101 ? -1.672 10.648 9.444 1.00 97.56 101 VAL A C 1
ATOM 800 O O . VAL A 1 101 ? -1.489 10.882 8.247 1.00 97.56 101 VAL A O 1
ATOM 803 N N . SER A 1 102 ? -2.655 11.201 10.148 1.00 94.56 102 SER A N 1
ATOM 804 C CA . SER A 1 102 ? -3.635 12.151 9.619 1.00 94.56 102 SER A CA 1
ATOM 805 C C . SER A 1 102 ? -3.384 13.538 10.195 1.00 94.56 102 SER A C 1
ATOM 807 O O . SER A 1 102 ? -3.550 13.744 11.395 1.00 94.56 102 SER A O 1
ATOM 809 N N . GLY A 1 103 ? -3.011 14.490 9.339 1.00 93.25 103 GLY A N 1
ATOM 810 C CA . GLY A 1 103 ? -2.882 15.903 9.698 1.00 93.25 103 GLY A CA 1
ATOM 811 C C . GLY A 1 103 ? -4.238 16.586 9.839 1.00 93.25 103 GLY A C 1
ATOM 812 O O . GLY A 1 103 ? -4.442 17.360 10.767 1.00 93.25 103 GLY A O 1
ATOM 813 N N . ALA A 1 104 ? -5.207 16.230 8.989 1.00 90.00 104 ALA A N 1
ATOM 814 C CA . ALA A 1 104 ? -6.558 16.792 9.063 1.00 90.00 104 ALA A CA 1
ATOM 815 C C . ALA A 1 104 ? -7.293 16.424 10.362 1.00 90.00 104 ALA A C 1
ATOM 817 O O . ALA A 1 104 ? -8.024 17.246 10.907 1.00 90.00 104 ALA A O 1
ATOM 818 N N . GLU A 1 105 ? -7.102 15.200 10.859 1.00 90.94 105 GLU A N 1
ATOM 819 C CA . GLU A 1 105 ? -7.737 14.730 12.100 1.00 90.94 105 GLU A CA 1
ATOM 820 C C . GLU A 1 105 ? -6.811 14.843 13.315 1.00 90.94 105 GLU A C 1
ATOM 822 O O . GLU A 1 105 ? -7.257 14.623 14.436 1.00 90.94 105 GLU A O 1
ATOM 827 N N . ARG A 1 106 ? -5.532 15.184 13.101 1.00 95.69 106 ARG A N 1
ATOM 828 C CA . ARG A 1 106 ? -4.474 15.203 14.124 1.00 95.69 106 ARG A CA 1
ATOM 829 C C . ARG A 1 106 ? -4.398 13.895 14.915 1.00 95.69 106 ARG A C 1
ATOM 831 O O . ARG A 1 106 ? -4.338 13.887 16.146 1.00 95.69 106 ARG A O 1
ATOM 838 N N . GLN A 1 107 ? -4.414 12.778 14.190 1.00 96.31 107 GLN A N 1
ATOM 839 C CA . GLN A 1 107 ? -4.421 11.434 14.764 1.00 96.31 107 GLN A CA 1
ATOM 840 C C . GLN A 1 107 ? -3.436 10.483 14.078 1.00 96.31 107 GLN A C 1
ATOM 842 O O . GLN A 1 107 ? -3.143 10.611 12.886 1.00 96.31 107 GLN A O 1
ATOM 847 N N . ILE A 1 108 ? -2.949 9.507 14.842 1.00 97.56 108 ILE A N 1
ATOM 848 C CA . ILE A 1 108 ? -2.318 8.277 14.355 1.00 97.56 108 ILE A CA 1
ATOM 849 C C . ILE A 1 108 ? -3.361 7.170 14.436 1.00 97.56 108 ILE A C 1
ATOM 851 O O . ILE A 1 108 ? -3.927 6.945 15.501 1.00 97.56 108 ILE A O 1
ATOM 855 N N . VAL A 1 109 ? -3.615 6.481 13.331 1.00 97.19 109 VAL A N 1
ATOM 856 C CA . VAL A 1 109 ? -4.651 5.453 13.222 1.00 97.19 109 VAL A CA 1
ATOM 857 C C . VAL A 1 109 ? -4.008 4.122 12.858 1.00 97.19 109 VAL A C 1
ATOM 859 O O . VAL A 1 109 ? -3.361 4.013 11.819 1.00 97.19 109 VAL A O 1
ATOM 862 N N . VAL A 1 110 ? -4.208 3.106 13.692 1.00 98.12 110 VAL A N 1
ATOM 863 C CA . VAL A 1 110 ? -3.775 1.722 13.462 1.00 98.12 110 VAL A CA 1
ATOM 864 C C . VAL A 1 110 ? -5.024 0.895 13.226 1.00 98.12 110 VAL A C 1
ATOM 866 O O . VAL A 1 110 ? -5.821 0.732 14.145 1.00 98.12 110 VAL A O 1
ATOM 869 N N . ALA A 1 111 ? -5.246 0.412 12.007 1.00 97.81 111 ALA A N 1
ATOM 870 C CA . ALA A 1 111 ? -6.541 -0.164 11.666 1.00 97.81 111 ALA A CA 1
ATOM 871 C C . ALA A 1 111 ? -6.482 -1.308 10.660 1.00 97.81 111 ALA A C 1
ATOM 873 O O . ALA A 1 111 ? -5.632 -1.348 9.773 1.00 97.81 111 ALA A O 1
ATOM 874 N N . LEU A 1 112 ? -7.472 -2.192 10.769 1.00 97.44 112 LEU A N 1
ATOM 875 C CA . LEU A 1 112 ? -7.913 -3.068 9.698 1.00 97.44 112 LEU A CA 1
ATOM 876 C C . LEU A 1 112 ? -8.825 -2.257 8.777 1.00 97.44 112 LEU A C 1
ATOM 878 O O . LEU A 1 112 ? -9.774 -1.609 9.226 1.00 97.44 112 LEU A O 1
ATOM 882 N N . GLN A 1 113 ? -8.547 -2.301 7.481 1.00 96.38 113 GLN A N 1
ATOM 883 C CA . GLN A 1 113 ? -9.342 -1.640 6.459 1.00 96.38 113 GLN A CA 1
ATOM 884 C C . GLN A 1 113 ? -9.979 -2.665 5.532 1.00 96.38 113 GLN A C 1
ATOM 886 O O . GLN A 1 113 ? -9.269 -3.462 4.935 1.00 96.38 113 GLN A O 1
ATOM 891 N N . ILE A 1 114 ? -11.289 -2.555 5.308 1.00 95.69 114 ILE A N 1
ATOM 892 C CA . ILE A 1 114 ? -12.003 -3.227 4.218 1.00 95.69 114 ILE A CA 1
ATOM 893 C C . ILE A 1 114 ? -12.390 -2.180 3.179 1.00 95.69 114 ILE A C 1
ATOM 895 O O . ILE A 1 114 ? -12.903 -1.117 3.515 1.00 95.69 114 ILE A O 1
ATOM 899 N N . SER A 1 115 ? -12.162 -2.476 1.901 1.00 90.75 115 SER A N 1
ATOM 900 C CA . SER A 1 115 ? -12.413 -1.539 0.794 1.00 90.75 115 SER A CA 1
ATOM 901 C C . SER A 1 115 ? -13.339 -2.081 -0.295 1.00 90.75 115 SER A C 1
ATOM 903 O O . SER A 1 115 ? -13.772 -1.320 -1.160 1.00 90.75 115 SER A O 1
ATOM 905 N N . VAL A 1 116 ? -13.683 -3.372 -0.261 1.00 90.12 116 VAL A N 1
ATOM 906 C CA . VAL A 1 116 ? -14.538 -4.016 -1.270 1.00 90.12 116 VAL A CA 1
ATOM 907 C C . VAL A 1 116 ? -15.626 -4.859 -0.619 1.00 90.12 116 VAL A C 1
ATOM 909 O O . VAL A 1 116 ? -15.456 -5.397 0.473 1.00 90.12 116 VAL A O 1
ATOM 912 N N . ARG A 1 117 ? -16.760 -4.995 -1.313 1.00 90.44 117 ARG A N 1
ATOM 913 C CA . ARG A 1 117 ? -17.945 -5.676 -0.779 1.00 90.44 117 ARG A CA 1
ATOM 914 C C . ARG A 1 117 ? -17.699 -7.156 -0.487 1.00 90.44 117 ARG A C 1
ATOM 916 O O . ARG A 1 117 ? -18.196 -7.644 0.515 1.00 90.44 117 ARG A O 1
ATOM 923 N N . GLN A 1 118 ? -16.909 -7.837 -1.312 1.00 91.12 118 GLN A N 1
ATOM 924 C CA . GLN A 1 118 ? -16.583 -9.252 -1.120 1.00 91.12 118 GLN A CA 1
ATOM 925 C C . GLN A 1 118 ? -15.982 -9.491 0.270 1.00 91.12 118 GLN A C 1
ATOM 927 O O . GLN A 1 118 ? -16.466 -10.334 1.009 1.00 91.12 118 GLN A O 1
ATOM 932 N N . ARG A 1 119 ? -15.036 -8.638 0.680 1.00 93.62 119 ARG A N 1
ATOM 933 C CA . ARG A 1 119 ? -14.372 -8.725 1.988 1.00 93.62 119 ARG A CA 1
ATOM 934 C C . ARG A 1 119 ? -15.297 -8.424 3.159 1.00 93.62 119 ARG A C 1
ATOM 936 O O . ARG A 1 119 ? -15.098 -8.950 4.244 1.00 93.62 119 ARG A O 1
ATOM 943 N N . LYS A 1 120 ? -16.362 -7.654 2.950 1.00 94.75 120 LYS A N 1
ATOM 944 C CA . LYS A 1 120 ? -17.431 -7.548 3.948 1.00 94.75 120 LYS A CA 1
ATOM 945 C C . LYS A 1 120 ? -18.194 -8.863 4.113 1.00 94.75 120 LYS A C 1
ATOM 947 O O . LYS A 1 120 ? -18.538 -9.233 5.233 1.00 94.75 120 LYS A O 1
ATOM 952 N N . ASP A 1 121 ? -18.486 -9.540 3.007 1.00 93.06 121 ASP A N 1
ATOM 953 C CA . ASP A 1 121 ? -19.208 -10.811 3.029 1.00 93.06 121 ASP A CA 1
ATOM 954 C C . ASP A 1 121 ? -18.354 -11.921 3.674 1.00 93.06 121 ASP A C 1
ATOM 956 O O . ASP A 1 121 ? -18.888 -12.726 4.435 1.00 93.06 121 ASP A O 1
ATOM 960 N N . ASP A 1 122 ? -17.032 -11.915 3.482 1.00 94.44 122 ASP A N 1
ATOM 961 C CA . ASP A 1 122 ? -16.132 -12.822 4.214 1.00 94.44 122 ASP A CA 1
ATOM 962 C C . ASP A 1 122 ? -16.072 -12.474 5.702 1.00 94.44 122 ASP A C 1
ATOM 964 O O . ASP A 1 122 ? -16.127 -13.368 6.542 1.00 94.44 122 ASP A O 1
ATOM 968 N N . MET A 1 123 ? -16.041 -11.180 6.050 1.00 96.00 123 MET A N 1
ATOM 969 C CA . MET A 1 123 ? -16.031 -10.735 7.449 1.00 96.00 123 MET A CA 1
ATOM 970 C C . MET A 1 123 ? -17.285 -11.218 8.172 1.00 96.00 123 MET A C 1
ATOM 972 O O . MET A 1 123 ? -17.214 -11.627 9.328 1.00 96.00 123 MET A O 1
ATOM 976 N N . ARG A 1 124 ? -18.430 -11.245 7.477 1.00 95.31 124 ARG A N 1
ATOM 977 C CA . ARG A 1 124 ? -19.654 -11.848 8.006 1.00 95.31 124 ARG A CA 1
ATOM 978 C C . ARG A 1 124 ? -19.449 -13.316 8.362 1.00 95.31 124 ARG A C 1
ATOM 980 O O . ARG A 1 124 ? -19.810 -13.707 9.463 1.00 95.31 124 ARG A O 1
ATOM 987 N N . ARG A 1 125 ? -18.859 -14.108 7.464 1.00 94.81 125 ARG A N 1
ATOM 988 C CA . ARG A 1 125 ? -18.612 -15.541 7.697 1.00 94.81 125 ARG A CA 1
ATOM 989 C C . ARG A 1 125 ? -17.654 -15.758 8.865 1.00 94.81 125 ARG A C 1
ATOM 991 O O . ARG A 1 125 ? -17.955 -16.559 9.744 1.00 94.81 125 ARG A O 1
ATOM 998 N N . VAL A 1 126 ? -16.552 -15.003 8.911 1.00 95.88 126 VAL A N 1
ATOM 999 C CA . VAL A 1 126 ? -15.577 -15.039 10.016 1.00 95.88 126 VAL A CA 1
ATOM 1000 C C . VAL A 1 126 ? -16.245 -14.693 11.349 1.00 95.88 126 VAL A C 1
ATOM 1002 O O . VAL A 1 126 ? -16.029 -15.379 12.352 1.00 95.88 126 VAL A O 1
ATOM 1005 N N . TRP A 1 127 ? -17.083 -13.654 11.364 1.00 95.44 127 TRP A N 1
ATOM 1006 C CA . TRP A 1 127 ? -17.810 -13.221 12.555 1.00 95.44 127 TRP A CA 1
ATOM 1007 C C . TRP A 1 127 ? -18.851 -14.247 13.009 1.00 95.44 127 TRP A C 1
ATOM 1009 O O . TRP A 1 127 ? -18.888 -14.594 14.186 1.00 95.44 127 TRP A O 1
ATOM 1019 N N . GLU A 1 128 ? -19.668 -14.769 12.094 1.00 93.56 128 GLU A N 1
ATOM 1020 C CA . GLU A 1 128 ? -20.717 -15.750 12.398 1.00 93.56 128 GLU A CA 1
ATOM 1021 C C . GLU A 1 128 ? -20.132 -17.089 12.870 1.00 93.56 128 GLU A C 1
ATOM 1023 O O . GLU A 1 128 ? -20.651 -17.681 13.816 1.00 93.56 128 GLU A O 1
ATOM 1028 N N . ALA A 1 129 ? -19.024 -17.540 12.275 1.00 94.06 129 ALA A N 1
ATOM 1029 C CA . ALA A 1 129 ? -18.360 -18.786 12.658 1.00 94.06 129 ALA A CA 1
ATOM 1030 C C . ALA A 1 129 ? -17.599 -18.686 13.992 1.00 94.06 129 ALA A C 1
ATOM 1032 O O . ALA A 1 129 ? -17.450 -19.685 14.694 1.00 94.06 129 ALA A O 1
ATOM 1033 N N . GLY A 1 130 ? -17.101 -17.494 14.342 1.00 92.94 130 GLY A N 1
ATOM 1034 C CA . GLY A 1 130 ? -16.132 -17.303 15.423 1.00 92.94 130 GLY A CA 1
ATOM 1035 C C . GLY A 1 130 ? -16.465 -16.192 16.415 1.00 92.94 130 GLY A C 1
ATOM 1036 O O . GLY A 1 130 ? -15.553 -15.672 17.048 1.00 92.94 130 GLY A O 1
ATOM 1037 N N . ARG A 1 131 ? -17.731 -15.786 16.574 1.00 93.31 131 ARG A N 1
ATOM 1038 C CA . ARG A 1 131 ? -18.106 -14.586 17.353 1.00 93.31 131 ARG A CA 1
ATOM 1039 C C . ARG A 1 131 ? -17.439 -14.493 18.728 1.00 93.31 131 ARG A C 1
ATOM 1041 O O . ARG A 1 131 ? -16.874 -13.458 19.061 1.00 93.31 131 ARG A O 1
ATOM 1048 N N . ALA A 1 132 ? -17.470 -15.571 19.512 1.00 93.62 132 ALA A N 1
ATOM 1049 C CA . ALA A 1 132 ? -16.882 -15.592 20.854 1.00 93.62 132 ALA A CA 1
ATOM 1050 C C . ALA A 1 132 ? -15.353 -15.395 20.852 1.00 93.62 132 ALA A C 1
ATOM 1052 O O . ALA A 1 132 ? -14.816 -14.819 21.794 1.00 93.62 132 ALA A O 1
ATOM 1053 N N . LEU A 1 133 ? -14.666 -15.834 19.791 1.00 94.75 133 LEU A N 1
ATOM 1054 C CA . LEU A 1 133 ? -13.223 -15.654 19.612 1.00 94.75 133 LEU A CA 1
ATOM 1055 C C . LEU A 1 133 ? -12.875 -14.187 19.330 1.00 94.75 133 LEU A C 1
ATOM 1057 O O . LEU A 1 133 ? -11.893 -13.669 19.853 1.00 94.75 133 LEU A O 1
ATOM 1061 N N . TRP A 1 134 ? -13.687 -13.520 18.509 1.00 95.50 134 TRP A N 1
ATOM 1062 C CA . TRP A 1 134 ? -13.419 -12.159 18.040 1.00 95.50 134 TRP A CA 1
ATOM 1063 C C . TRP A 1 134 ? -13.974 -11.072 18.960 1.00 95.50 134 TRP A C 1
ATOM 1065 O O . TRP A 1 134 ? -13.517 -9.931 18.902 1.00 95.50 134 TRP A O 1
ATOM 1075 N N . LEU A 1 135 ? -14.942 -11.406 19.817 1.00 94.81 135 LEU A N 1
ATOM 1076 C CA . LEU A 1 135 ? -15.610 -10.447 20.694 1.00 94.81 135 LEU A CA 1
ATOM 1077 C C . LEU A 1 135 ? -14.641 -9.630 21.574 1.00 94.81 135 LEU A C 1
ATOM 1079 O O . LEU A 1 135 ? -14.821 -8.414 21.621 1.00 94.81 135 LEU A O 1
ATOM 1083 N N . PRO A 1 136 ? -13.594 -10.212 22.201 1.00 95.50 136 PRO A N 1
ATOM 1084 C CA . PRO A 1 136 ? -12.638 -9.428 22.984 1.00 95.50 136 PRO A CA 1
ATOM 1085 C C . PRO A 1 136 ? -11.910 -8.363 22.155 1.00 95.50 136 PRO A C 1
ATOM 1087 O O . PRO A 1 136 ? -11.762 -7.234 22.610 1.00 95.50 136 PRO A O 1
ATOM 1090 N N . LEU A 1 137 ? -11.504 -8.690 20.922 1.00 95.19 137 LEU A N 1
ATOM 1091 C CA . LEU A 1 137 ? -10.871 -7.731 20.011 1.00 95.19 137 LEU A CA 1
ATOM 1092 C C . LEU A 1 137 ? -11.864 -6.637 19.597 1.00 95.19 137 LEU A C 1
ATOM 1094 O O . LEU A 1 137 ? -11.548 -5.453 19.664 1.00 95.19 137 LEU A O 1
ATOM 1098 N N . VAL A 1 138 ? -13.085 -7.027 19.220 1.00 94.12 138 VAL A N 1
ATOM 1099 C CA . VAL A 1 138 ? -14.162 -6.097 18.842 1.00 94.12 138 VAL A CA 1
ATOM 1100 C C . VAL A 1 138 ? -14.469 -5.108 19.971 1.00 94.12 138 VAL A C 1
ATOM 1102 O O . VAL A 1 138 ? -14.722 -3.942 19.691 1.00 94.12 138 VAL A O 1
ATOM 1105 N N . GLN A 1 139 ? -14.403 -5.534 21.233 1.00 94.00 139 GLN A N 1
ATOM 1106 C CA . GLN A 1 139 ? -14.616 -4.664 22.396 1.00 94.00 139 GLN A CA 1
ATOM 1107 C C . GLN A 1 139 ? -13.446 -3.710 22.685 1.00 94.00 139 GLN A C 1
ATOM 1109 O O . GLN A 1 139 ? -13.661 -2.675 23.309 1.00 94.00 139 GLN A O 1
ATOM 1114 N N . GLN A 1 140 ? -12.225 -4.045 22.261 1.00 94.06 140 GLN A N 1
ATOM 1115 C CA . GLN A 1 140 ? -11.034 -3.207 22.462 1.00 94.06 140 GLN A CA 1
ATOM 1116 C C . GLN A 1 140 ? -10.867 -2.134 21.382 1.00 94.06 140 GLN A C 1
ATOM 1118 O O . GLN A 1 140 ? -10.289 -1.083 21.650 1.00 94.06 140 GLN A O 1
ATOM 1123 N N . VAL A 1 141 ? -11.368 -2.393 20.172 1.00 93.88 141 VAL A N 1
ATOM 1124 C CA . VAL A 1 141 ? -11.344 -1.448 19.050 1.00 93.88 141 VAL A CA 1
ATOM 1125 C C . VAL A 1 141 ? -12.107 -0.171 19.419 1.00 93.88 141 VAL A C 1
ATOM 1127 O O . VAL A 1 141 ? -13.303 -0.211 19.709 1.00 93.88 141 VAL A O 1
ATOM 1130 N N . SER A 1 142 ? -11.409 0.964 19.393 1.00 88.81 142 SER A N 1
ATOM 1131 C CA . SER A 1 142 ? -11.923 2.268 19.828 1.00 88.81 142 SER A CA 1
ATOM 1132 C C . SER A 1 142 ? -12.283 3.206 18.676 1.00 88.81 142 SER A C 1
ATOM 1134 O O . SER A 1 142 ? -13.073 4.129 18.864 1.00 88.81 142 SER A O 1
ATOM 1136 N N . GLU A 1 143 ? -11.743 2.967 17.481 1.00 92.12 143 GLU A N 1
ATOM 1137 C CA . GLU A 1 143 ? -11.985 3.766 16.281 1.00 92.12 143 GLU A CA 1
ATOM 1138 C C . GLU A 1 143 ? -12.639 2.894 15.210 1.00 92.12 143 GLU A C 1
ATOM 1140 O O . GLU A 1 143 ? -12.064 1.893 14.779 1.00 92.12 143 GLU A O 1
ATOM 1145 N N . VAL A 1 144 ? -13.845 3.268 14.774 1.00 93.69 144 VAL A N 1
ATOM 1146 C CA . VAL A 1 144 ? -14.615 2.523 13.772 1.00 93.69 144 VAL A CA 1
ATOM 1147 C C . VAL A 1 144 ? -15.309 3.486 12.821 1.00 93.69 144 VAL A C 1
ATOM 1149 O O . VAL A 1 144 ? -16.126 4.308 13.229 1.00 93.69 144 VAL A O 1
ATOM 1152 N N . ARG A 1 145 ? -15.039 3.331 11.524 1.00 91.94 145 ARG A N 1
ATOM 1153 C CA . ARG A 1 145 ? -15.569 4.182 10.458 1.00 91.94 145 ARG A CA 1
ATOM 1154 C C . ARG A 1 145 ? -16.141 3.344 9.330 1.00 91.94 145 ARG A C 1
ATOM 1156 O O . ARG A 1 145 ? -15.436 2.579 8.674 1.00 91.94 145 ARG A O 1
ATOM 1163 N N . PHE A 1 146 ? -17.422 3.538 9.059 1.00 90.06 146 PHE A N 1
ATOM 1164 C CA . PHE A 1 146 ? -18.107 3.033 7.876 1.00 90.06 146 PHE A CA 1
ATOM 1165 C C . PHE A 1 146 ? -19.307 3.934 7.570 1.00 90.06 146 PHE A C 1
ATOM 1167 O O . PHE A 1 146 ? -19.731 4.724 8.411 1.00 90.06 146 PHE A O 1
ATOM 1174 N N . ALA A 1 147 ? -19.847 3.852 6.353 1.00 79.12 147 ALA A N 1
ATOM 1175 C CA . ALA A 1 147 ? -21.012 4.645 5.979 1.00 79.12 147 ALA A CA 1
ATOM 1176 C C . ALA A 1 147 ? -22.268 4.102 6.677 1.00 79.12 147 ALA A C 1
ATOM 1178 O O . ALA A 1 147 ? -22.977 3.266 6.118 1.00 79.12 147 ALA A O 1
ATOM 1179 N N . GLU A 1 148 ? -22.540 4.570 7.892 1.00 64.31 148 GLU A N 1
ATOM 1180 C CA . GLU A 1 148 ? -23.832 4.384 8.546 1.00 64.31 148 GLU A CA 1
ATOM 1181 C C . GLU A 1 148 ? -24.867 5.178 7.738 1.00 64.31 148 GLU A C 1
ATOM 1183 O O . GLU A 1 148 ? -24.785 6.402 7.600 1.00 64.31 148 GLU A O 1
ATOM 1188 N N . GLY A 1 149 ? -25.803 4.480 7.087 1.00 53.81 149 GLY A N 1
ATOM 1189 C CA . GLY A 1 149 ? -26.865 5.149 6.337 1.00 53.81 149 GLY A CA 1
ATOM 1190 C C . GLY A 1 149 ? -27.571 6.153 7.249 1.00 53.81 149 GLY A C 1
ATOM 1191 O O . GLY A 1 149 ? -27.822 5.834 8.406 1.00 53.81 149 GLY A O 1
ATOM 1192 N N . ARG A 1 150 ? -27.893 7.358 6.749 1.00 43.38 150 ARG A N 1
ATOM 1193 C CA . ARG A 1 150 ? -28.678 8.350 7.504 1.00 43.38 150 ARG A CA 1
ATOM 1194 C C . ARG A 1 150 ? -29.982 7.701 7.972 1.00 43.38 150 ARG A C 1
ATOM 1196 O O . ARG A 1 150 ? -30.959 7.668 7.221 1.00 43.38 150 ARG A O 1
ATOM 1203 N N . ALA A 1 151 ? -30.018 7.205 9.203 1.00 42.62 151 ALA A N 1
ATOM 1204 C CA . ALA A 1 151 ? -31.256 6.852 9.861 1.00 42.62 151 ALA A CA 1
ATOM 1205 C C . ALA A 1 151 ? -32.018 8.167 10.050 1.00 42.62 151 ALA A C 1
ATOM 1207 O O . ALA A 1 151 ? -31.658 9.017 10.862 1.00 42.62 151 ALA A O 1
ATOM 1208 N N . ARG A 1 152 ? -33.038 8.389 9.216 1.00 36.34 152 ARG A N 1
ATOM 1209 C CA . ARG A 1 152 ? -34.017 9.453 9.426 1.00 36.34 152 ARG A CA 1
ATOM 1210 C C . ARG A 1 152 ? -34.632 9.259 10.816 1.00 36.34 152 ARG A C 1
ATOM 1212 O O . ARG A 1 152 ? -35.456 8.371 10.993 1.00 36.34 152 ARG A O 1
ATOM 1219 N N . GLY A 1 153 ? -34.254 10.112 11.763 1.00 36.81 153 GLY A N 1
ATOM 1220 C CA . GLY A 1 153 ? -35.138 10.596 12.827 1.00 36.81 153 GLY A CA 1
ATOM 1221 C C . GLY A 1 153 ? -35.757 9.567 13.773 1.00 36.81 153 GLY A C 1
ATOM 1222 O O . GLY A 1 153 ? -36.870 9.792 14.238 1.00 36.81 153 GLY A O 1
ATOM 1223 N N . ARG A 1 154 ? -35.071 8.470 14.091 1.00 37.19 154 ARG A N 1
ATOM 1224 C CA . ARG A 1 154 ? -35.342 7.714 15.317 1.00 37.19 154 ARG A CA 1
ATOM 1225 C C . ARG A 1 154 ? -34.004 7.392 15.944 1.00 37.19 154 ARG A C 1
ATOM 1227 O O . ARG A 1 154 ? -33.173 6.774 15.286 1.00 37.19 154 ARG A O 1
ATOM 1234 N N . GLU A 1 155 ? -33.805 7.839 17.179 1.00 40.38 155 GLU A N 1
ATOM 1235 C CA . GLU A 1 155 ? -32.865 7.212 18.101 1.00 40.38 155 GLU A CA 1
ATOM 1236 C C . GLU A 1 155 ? -33.178 5.715 18.064 1.00 40.38 155 GLU A C 1
ATOM 1238 O O . GLU A 1 155 ? -34.167 5.251 18.634 1.00 40.38 155 GLU A O 1
ATOM 1243 N N . ALA A 1 156 ? -32.420 4.970 17.260 1.00 43.75 156 ALA A N 1
ATOM 1244 C CA . ALA A 1 156 ? -32.443 3.530 17.330 1.00 43.75 156 ALA A CA 1
ATOM 1245 C C . ALA A 1 156 ? -31.940 3.230 18.736 1.00 43.75 156 ALA A C 1
ATOM 1247 O O . ALA A 1 156 ? -30.789 3.527 19.050 1.00 43.75 156 ALA A O 1
ATOM 1248 N N . GLN A 1 157 ? -32.834 2.741 19.593 1.00 43.34 157 GLN A N 1
ATOM 1249 C CA . GLN A 1 157 ? -32.462 2.075 20.829 1.00 43.34 157 GLN A CA 1
ATOM 1250 C C . GLN A 1 157 ? -31.475 0.981 20.433 1.00 43.34 157 GLN A C 1
ATOM 1252 O O . GLN A 1 157 ? -31.875 -0.078 19.957 1.00 43.34 157 GLN A O 1
ATOM 1257 N N . THR A 1 158 ? -30.183 1.289 20.521 1.00 47.16 158 THR A N 1
ATOM 1258 C CA . THR A 1 158 ? -29.120 0.307 20.398 1.00 47.16 158 THR A CA 1
ATOM 1259 C C . THR A 1 158 ? -29.348 -0.664 21.534 1.00 47.16 158 THR A C 1
ATOM 1261 O O . THR A 1 158 ? -29.246 -0.280 22.703 1.00 47.16 158 THR A O 1
ATOM 1264 N N . ASP A 1 159 ? -29.725 -1.893 21.196 1.00 53.12 159 ASP A N 1
ATOM 1265 C CA . ASP A 1 159 ? -29.707 -2.977 22.159 1.00 53.12 159 ASP A CA 1
ATOM 1266 C C . ASP A 1 159 ? -28.294 -3.025 22.757 1.00 53.12 159 ASP A C 1
ATOM 1268 O O . ASP A 1 159 ? -27.306 -2.976 22.022 1.00 53.12 159 ASP A O 1
ATOM 1272 N N . GLY A 1 160 ? -28.175 -3.067 24.086 1.00 58.34 160 GLY A N 1
ATOM 1273 C CA . GLY A 1 160 ? -26.883 -2.969 24.783 1.00 58.34 160 GLY A CA 1
ATOM 1274 C C . GLY A 1 160 ? -25.906 -4.107 24.447 1.00 58.34 160 GLY A C 1
ATOM 1275 O O . GLY A 1 160 ? -24.763 -4.088 24.896 1.00 58.34 160 GLY A O 1
ATOM 1276 N N . SER A 1 161 ? -26.362 -5.091 23.666 1.00 64.94 161 SER A N 1
ATOM 1277 C CA . SER A 1 161 ? -25.610 -6.241 23.169 1.00 64.94 161 SER A CA 1
ATOM 1278 C C . SER A 1 161 ? -25.016 -6.059 21.758 1.00 64.94 161 SER A C 1
ATOM 1280 O O . SER A 1 161 ? -24.179 -6.867 21.344 1.00 64.94 161 SER A O 1
ATOM 1282 N N . GLU A 1 162 ? -25.424 -5.030 21.003 1.00 84.88 162 GLU A N 1
ATOM 1283 C CA . GLU A 1 162 ? -25.053 -4.873 19.592 1.00 84.88 162 GLU A CA 1
ATOM 1284 C C . GLU A 1 162 ? -23.656 -4.248 19.431 1.00 84.88 162 GLU A C 1
ATOM 1286 O O . GLU A 1 162 ? -23.404 -3.103 19.813 1.00 84.88 162 GLU A O 1
ATOM 1291 N N . THR A 1 163 ? -22.724 -5.002 18.838 1.00 92.75 163 THR A N 1
ATOM 1292 C CA . THR A 1 163 ? -21.346 -4.537 18.613 1.00 92.75 163 THR A CA 1
ATOM 1293 C C . THR A 1 163 ? -21.231 -3.675 17.354 1.00 92.75 163 THR A C 1
ATOM 1295 O O . THR A 1 163 ? -22.068 -3.741 16.451 1.00 92.75 163 THR A O 1
ATOM 1298 N N . TRP A 1 164 ? -20.141 -2.911 17.216 1.00 93.12 164 TRP A N 1
ATOM 1299 C CA . TRP A 1 164 ? -19.863 -2.193 15.964 1.00 93.12 164 TRP A CA 1
ATOM 1300 C C . TRP A 1 164 ? -19.737 -3.142 14.763 1.00 93.12 164 TRP A C 1
ATOM 1302 O O . TRP A 1 164 ? -20.083 -2.756 13.647 1.00 93.12 164 TRP A O 1
ATOM 1312 N N . MET A 1 165 ? -19.282 -4.382 14.986 1.00 94.12 165 MET A N 1
ATOM 1313 C CA . MET A 1 165 ? -19.186 -5.407 13.948 1.00 94.12 165 MET A CA 1
ATOM 1314 C C . MET A 1 165 ? -20.583 -5.803 13.463 1.00 94.12 165 MET A C 1
ATOM 1316 O O . MET A 1 165 ? -20.826 -5.848 12.257 1.00 94.12 165 MET A O 1
ATOM 1320 N N . ASP A 1 166 ? -21.528 -6.001 14.387 1.00 94.12 166 ASP A N 1
ATOM 1321 C CA . ASP A 1 166 ? -22.927 -6.287 14.054 1.00 94.12 166 ASP A CA 1
ATOM 1322 C C . ASP A 1 166 ? -23.549 -5.130 13.251 1.00 94.12 166 ASP A C 1
ATOM 1324 O O . ASP A 1 166 ? -24.117 -5.364 12.179 1.00 94.12 166 ASP A O 1
ATOM 1328 N N . ARG A 1 167 ? -23.336 -3.874 13.679 1.00 93.50 167 ARG A N 1
ATOM 1329 C CA . ARG A 1 167 ? -23.813 -2.682 12.948 1.00 93.50 167 ARG A CA 1
ATOM 1330 C C . ARG A 1 167 ? -23.201 -2.562 11.554 1.00 93.50 167 ARG A C 1
ATOM 1332 O O . ARG A 1 167 ? -23.916 -2.318 10.572 1.00 93.50 167 ARG A O 1
ATOM 1339 N N . TYR A 1 168 ? -21.885 -2.755 11.437 1.00 94.38 168 TYR A N 1
ATOM 1340 C CA . TYR A 1 168 ? -21.185 -2.711 10.155 1.00 94.38 168 TYR A CA 1
ATOM 1341 C C . TYR A 1 168 ? -21.749 -3.762 9.204 1.00 94.38 168 TYR A C 1
ATOM 1343 O O . TYR A 1 168 ? -22.143 -3.431 8.081 1.00 94.38 168 TYR A O 1
ATOM 1351 N N . LEU A 1 169 ? -21.839 -5.014 9.650 1.00 93.62 169 LEU A N 1
ATOM 1352 C CA . LEU A 1 169 ? -22.349 -6.116 8.844 1.00 93.62 169 LEU A CA 1
ATOM 1353 C C . LEU A 1 169 ? -23.835 -5.922 8.507 1.00 93.62 169 LEU A C 1
ATOM 1355 O O . LEU A 1 169 ? -24.235 -6.204 7.377 1.00 93.62 169 LEU A O 1
ATOM 1359 N N . GLY A 1 170 ? -24.650 -5.381 9.411 1.00 91.31 170 GLY A N 1
ATOM 1360 C CA . GLY A 1 170 ? -26.065 -5.074 9.167 1.00 91.31 170 GLY A CA 1
ATOM 1361 C C . GLY A 1 170 ? -26.301 -3.944 8.155 1.00 91.31 170 GLY A C 1
ATOM 1362 O O . GLY A 1 170 ? -27.301 -3.948 7.430 1.00 91.31 170 GLY A O 1
ATOM 1363 N N . THR A 1 171 ? -25.366 -2.999 8.038 1.00 89.50 171 THR A N 1
ATOM 1364 C CA . THR A 1 171 ? -25.523 -1.819 7.176 1.00 89.50 171 THR A CA 1
ATOM 1365 C C . THR A 1 171 ? -25.419 -2.172 5.692 1.00 89.50 171 THR A C 1
ATOM 1367 O O . THR A 1 171 ? -24.347 -2.475 5.158 1.00 89.50 171 THR A O 1
ATOM 1370 N N . ARG A 1 172 ? -26.540 -2.098 4.971 1.00 82.94 172 ARG A N 1
ATOM 1371 C CA . ARG A 1 172 ? -26.565 -2.339 3.521 1.00 82.94 172 ARG A CA 1
ATOM 1372 C C . ARG A 1 172 ? -25.871 -1.202 2.766 1.00 82.94 172 ARG A C 1
ATOM 1374 O O . ARG A 1 172 ? -26.018 -0.037 3.110 1.00 82.94 172 ARG A O 1
ATOM 1381 N N . GLY A 1 173 ? -25.128 -1.539 1.712 1.00 78.88 173 GLY A N 1
ATOM 1382 C CA . GLY A 1 173 ? -24.479 -0.559 0.830 1.00 78.88 173 GLY A CA 1
ATOM 1383 C C . GLY A 1 173 ? -23.121 -0.027 1.306 1.00 78.88 173 GLY A C 1
ATOM 1384 O O . GLY A 1 173 ? -22.354 0.444 0.472 1.00 78.88 173 GLY A O 1
ATOM 1385 N N . SER A 1 174 ? -22.766 -0.163 2.589 1.00 82.88 174 SER A N 1
ATOM 1386 C CA . SER A 1 174 ? -21.411 0.160 3.058 1.00 82.88 174 SER A CA 1
ATOM 1387 C C . SER A 1 174 ? -20.458 -1.005 2.794 1.00 82.88 174 SER A C 1
ATOM 1389 O O . SER A 1 174 ? -20.576 -2.044 3.443 1.00 82.88 174 SER A O 1
ATOM 1391 N N . ALA A 1 175 ? -19.535 -0.854 1.843 1.00 87.88 175 ALA A N 1
ATOM 1392 C CA . ALA A 1 175 ? -18.423 -1.792 1.651 1.00 87.88 175 ALA A CA 1
ATOM 1393 C C . ALA A 1 175 ? -17.211 -1.418 2.516 1.00 87.88 175 ALA A C 1
ATOM 1395 O O . ALA A 1 175 ? -16.542 -2.292 3.055 1.00 87.88 175 ALA A O 1
ATOM 1396 N N . TYR A 1 176 ? -16.963 -0.117 2.663 1.00 93.44 176 TYR A N 1
ATOM 1397 C CA . TYR A 1 176 ? -15.816 0.401 3.390 1.00 93.44 176 TYR A CA 1
ATOM 1398 C C . TYR A 1 176 ? -15.945 0.172 4.900 1.00 93.44 176 TYR A C 1
ATOM 1400 O O . TYR A 1 176 ? -17.002 0.441 5.475 1.00 93.44 176 TYR A O 1
ATOM 1408 N N . LEU A 1 177 ? -14.856 -0.278 5.517 1.00 95.81 177 LEU A N 1
ATOM 1409 C CA . LEU A 1 177 ? -14.643 -0.293 6.960 1.00 95.81 177 LEU A CA 1
ATOM 1410 C C . LEU A 1 177 ? -13.228 0.190 7.239 1.00 95.81 177 LEU A C 1
ATOM 1412 O O . LEU A 1 177 ? -12.288 -0.209 6.554 1.00 95.81 177 LEU A O 1
ATOM 1416 N N . LEU A 1 178 ? -13.082 0.970 8.293 1.00 95.88 178 LEU A N 1
ATOM 1417 C CA . LEU A 1 178 ? -11.826 1.166 8.989 1.00 95.88 178 LEU A CA 1
ATOM 1418 C C . LEU A 1 178 ? -12.095 0.918 10.472 1.00 95.88 178 LEU A C 1
ATOM 1420 O O . LEU A 1 178 ? -12.963 1.575 11.034 1.00 95.88 178 LEU A O 1
ATOM 1424 N N . ALA A 1 179 ? -11.420 -0.056 11.073 1.00 97.12 179 ALA A N 1
ATOM 1425 C CA . ALA A 1 179 ? -11.633 -0.446 12.463 1.00 97.12 179 ALA A CA 1
ATOM 1426 C C . ALA A 1 179 ? -10.295 -0.718 13.157 1.00 97.12 179 ALA A C 1
ATOM 1428 O O . ALA A 1 179 ? -9.494 -1.520 12.671 1.00 97.12 179 ALA A O 1
ATOM 1429 N N . GLY A 1 180 ? -10.054 -0.058 14.284 1.00 97.38 180 GLY A N 1
ATOM 1430 C CA . GLY A 1 180 ? -8.843 -0.237 15.074 1.00 97.38 180 GLY A CA 1
ATOM 1431 C C . GLY A 1 180 ? -8.706 0.781 16.199 1.00 97.38 180 GLY A C 1
ATOM 1432 O O . GLY A 1 180 ? -9.619 0.970 17.000 1.00 97.38 180 GLY A O 1
ATOM 1433 N N . PHE A 1 181 ? -7.549 1.426 16.262 1.00 97.75 181 PHE A N 1
ATOM 1434 C CA . PHE A 1 181 ? -7.148 2.316 17.344 1.00 97.75 181 PHE A CA 1
ATOM 1435 C C . PHE A 1 181 ? -6.732 3.671 16.781 1.00 97.75 181 PHE A C 1
ATOM 1437 O O . PHE A 1 181 ? -6.105 3.743 15.722 1.00 97.75 181 PHE A O 1
ATOM 1444 N N . ALA A 1 182 ? -7.068 4.741 17.497 1.00 96.44 182 ALA A N 1
ATOM 1445 C CA . ALA A 1 182 ? -6.679 6.099 17.151 1.00 96.44 182 ALA A CA 1
ATOM 1446 C C . ALA A 1 182 ? -6.007 6.791 18.338 1.00 96.44 182 ALA A C 1
ATOM 1448 O O . ALA A 1 182 ? -6.447 6.670 19.482 1.00 96.44 182 ALA A O 1
ATOM 1449 N N . TYR A 1 183 ? -4.959 7.550 18.042 1.00 97.75 183 TYR A N 1
ATOM 1450 C CA . TYR A 1 183 ? -4.137 8.249 19.020 1.00 97.75 183 TYR A CA 1
ATOM 1451 C C . TYR A 1 183 ? -3.998 9.710 18.624 1.00 97.75 183 TYR A C 1
ATOM 1453 O O . TYR A 1 183 ? -3.556 10.007 17.517 1.00 97.75 183 TYR A O 1
ATOM 1461 N N . SER A 1 184 ? -4.377 10.625 19.517 1.00 97.25 184 SER A N 1
ATOM 1462 C CA . SER A 1 184 ? -4.210 12.063 19.282 1.00 97.25 184 SER A CA 1
ATOM 1463 C C . SER A 1 184 ? -2.731 12.422 19.182 1.00 97.25 184 SER A C 1
ATOM 1465 O O . SER A 1 184 ? -1.922 11.924 19.961 1.00 97.25 184 SER A O 1
ATOM 1467 N N . TRP A 1 185 ? -2.384 13.339 18.281 1.00 96.88 185 TRP A N 1
ATOM 1468 C CA . TRP A 1 185 ? -1.044 13.933 18.230 1.00 96.88 185 TRP A CA 1
ATOM 1469 C C . TRP A 1 185 ? -0.647 14.632 19.534 1.00 96.88 185 TRP A C 1
ATOM 1471 O O . TRP A 1 185 ? 0.539 14.760 19.820 1.00 96.88 185 TRP A O 1
ATOM 1481 N N . ASP A 1 186 ? -1.630 15.068 20.323 1.00 96.12 186 ASP A N 1
ATOM 1482 C CA . ASP A 1 186 ? -1.402 15.758 21.594 1.00 96.12 186 ASP A CA 1
ATOM 1483 C C . ASP A 1 186 ? -1.150 14.779 22.763 1.00 96.12 186 ASP A C 1
ATOM 1485 O O . ASP A 1 186 ? -0.859 15.202 23.883 1.00 96.12 186 ASP A O 1
ATOM 1489 N N . ASP A 1 187 ? -1.249 13.464 22.531 1.00 96.00 187 ASP A N 1
ATOM 1490 C CA . ASP A 1 187 ? -0.846 12.456 23.513 1.00 96.00 187 ASP A CA 1
ATOM 1491 C C . ASP A 1 187 ? 0.683 12.445 23.643 1.00 96.00 187 ASP A C 1
ATOM 1493 O O . ASP A 1 187 ? 1.406 12.093 22.711 1.00 96.00 187 ASP A O 1
ATOM 1497 N N . ALA A 1 188 ? 1.188 12.782 24.831 1.00 94.94 188 ALA A N 1
ATOM 1498 C CA . ALA A 1 188 ? 2.622 12.861 25.104 1.00 94.94 188 ALA A CA 1
ATOM 1499 C C . ALA A 1 188 ? 3.381 11.554 24.811 1.00 94.94 188 ALA A C 1
ATOM 1501 O O . ALA A 1 188 ? 4.588 11.594 24.566 1.00 94.94 188 ALA A O 1
ATOM 1502 N N . ARG A 1 189 ? 2.695 10.401 24.819 1.00 97.00 189 ARG A N 1
ATOM 1503 C CA . ARG A 1 189 ? 3.288 9.104 24.470 1.00 97.00 189 ARG A CA 1
ATOM 1504 C C . ARG A 1 189 ? 3.641 9.030 22.990 1.00 97.00 189 ARG A C 1
ATOM 1506 O O . ARG A 1 189 ? 4.672 8.464 22.669 1.00 97.00 189 ARG A O 1
ATOM 1513 N N . VAL A 1 190 ? 2.844 9.629 22.102 1.00 96.81 190 VAL A N 1
ATOM 1514 C CA . VAL A 1 190 ? 2.996 9.533 20.636 1.00 96.81 190 VAL A CA 1
ATOM 1515 C C . VAL A 1 190 ? 4.355 10.051 20.156 1.00 96.81 190 VAL A C 1
ATOM 1517 O O . VAL A 1 190 ? 4.948 9.487 19.234 1.00 96.81 190 VAL A O 1
ATOM 1520 N N . ALA A 1 191 ? 4.885 11.078 20.821 1.00 96.81 191 ALA A N 1
ATOM 1521 C CA . ALA A 1 191 ? 6.188 11.659 20.512 1.00 96.81 191 ALA A CA 1
ATOM 1522 C C . ALA A 1 191 ? 7.388 10.804 20.964 1.00 96.81 191 ALA A C 1
ATOM 1524 O O . ALA A 1 191 ? 8.512 11.108 20.567 1.00 96.81 191 ALA A O 1
ATOM 1525 N N . GLN A 1 192 ? 7.172 9.770 21.782 1.00 97.44 192 GLN A N 1
ATOM 1526 C CA . GLN A 1 192 ? 8.235 8.940 22.351 1.00 97.44 192 GLN A CA 1
ATOM 1527 C C . GLN A 1 192 ? 8.560 7.735 21.446 1.00 97.44 192 GLN A C 1
ATOM 1529 O O . GLN A 1 192 ? 7.637 7.128 20.892 1.00 97.44 192 GLN A O 1
ATOM 1534 N N . PRO A 1 193 ? 9.836 7.326 21.316 1.00 97.06 193 PRO A N 1
ATOM 1535 C CA . PRO A 1 193 ? 10.232 6.119 20.580 1.00 97.06 193 PRO A CA 1
ATOM 1536 C C . PRO A 1 193 ? 9.515 4.842 21.042 1.00 97.06 193 PRO A C 1
ATOM 1538 O O . PRO A 1 193 ? 9.124 4.005 20.227 1.00 97.06 193 PRO A O 1
ATOM 1541 N N . GLU A 1 194 ? 9.268 4.701 22.347 1.00 96.56 194 GLU A N 1
ATOM 1542 C CA . GLU A 1 194 ? 8.637 3.521 22.951 1.00 96.56 194 GLU A CA 1
ATOM 1543 C C . GLU A 1 194 ? 7.195 3.314 22.476 1.00 96.56 194 GLU A C 1
ATOM 1545 O O . GLU A 1 194 ? 6.663 2.203 22.561 1.00 96.56 194 GLU A O 1
ATOM 1550 N N . PHE A 1 195 ? 6.564 4.356 21.928 1.00 97.75 195 PHE A N 1
ATOM 1551 C CA . PHE A 1 195 ? 5.224 4.276 21.361 1.00 97.75 195 PHE A CA 1
ATOM 1552 C C . PHE A 1 195 ? 5.128 3.316 20.173 1.00 97.75 195 PHE A C 1
ATOM 1554 O O . PHE A 1 195 ? 4.051 2.768 19.926 1.00 97.75 195 PHE A O 1
ATOM 1561 N N . ALA A 1 196 ? 6.249 3.022 19.498 1.00 97.75 196 ALA A N 1
ATOM 1562 C CA . ALA A 1 196 ? 6.306 1.948 18.506 1.00 97.75 196 ALA A CA 1
ATOM 1563 C C . ALA A 1 196 ? 5.735 0.639 19.055 1.00 97.75 196 ALA A C 1
ATOM 1565 O O . ALA A 1 196 ? 4.992 -0.041 18.353 1.00 97.75 196 ALA A O 1
ATOM 1566 N N . ARG A 1 197 ? 6.021 0.306 20.321 1.00 97.62 197 ARG A N 1
ATOM 1567 C CA . ARG A 1 197 ? 5.539 -0.931 20.941 1.00 97.62 197 ARG A CA 1
ATOM 1568 C C . ARG A 1 197 ? 4.014 -0.990 20.986 1.00 97.62 197 ARG A C 1
ATOM 1570 O O . ARG A 1 197 ? 3.459 -2.026 20.643 1.00 97.62 197 ARG A O 1
ATOM 1577 N N . GLN A 1 198 ? 3.357 0.113 21.347 1.00 98.00 198 GLN A N 1
ATOM 1578 C CA . GLN A 1 198 ? 1.895 0.186 21.374 1.00 98.00 198 GLN A CA 1
ATOM 1579 C C . GLN A 1 198 ? 1.314 -0.011 19.971 1.00 98.00 198 GLN A C 1
ATOM 1581 O O . GLN A 1 198 ? 0.448 -0.858 19.785 1.00 98.00 198 GLN A O 1
ATOM 1586 N N . ILE A 1 199 ? 1.838 0.705 18.970 1.00 98.12 199 ILE A N 1
ATOM 1587 C CA . ILE A 1 199 ? 1.372 0.573 17.580 1.00 98.12 199 ILE A CA 1
ATOM 1588 C C . ILE A 1 199 ? 1.564 -0.852 17.061 1.00 98.12 199 ILE A C 1
ATOM 1590 O O . ILE A 1 199 ? 0.696 -1.387 16.372 1.00 98.12 199 ILE A O 1
ATOM 1594 N N . ILE A 1 200 ? 2.705 -1.465 17.375 1.00 98.38 200 ILE A N 1
ATOM 1595 C CA . ILE A 1 200 ? 3.012 -2.831 16.965 1.00 98.38 200 ILE A CA 1
ATOM 1596 C C . ILE A 1 200 ? 2.047 -3.813 17.626 1.00 98.38 200 ILE A C 1
ATOM 1598 O O . ILE A 1 200 ? 1.494 -4.667 16.937 1.00 98.38 200 ILE A O 1
ATOM 1602 N N . ASP A 1 201 ? 1.815 -3.688 18.932 1.00 98.38 201 ASP A N 1
ATOM 1603 C CA . ASP A 1 201 ? 0.886 -4.556 19.652 1.00 98.38 201 ASP A CA 1
ATOM 1604 C C . ASP A 1 201 ? -0.548 -4.414 19.116 1.00 98.38 201 ASP A C 1
ATOM 1606 O O . ASP A 1 201 ? -1.198 -5.430 18.875 1.00 98.38 201 ASP A O 1
ATOM 1610 N N . ASP A 1 202 ? -1.000 -3.199 18.809 1.00 98.38 202 ASP A N 1
ATOM 1611 C CA . ASP A 1 202 ? -2.320 -2.938 1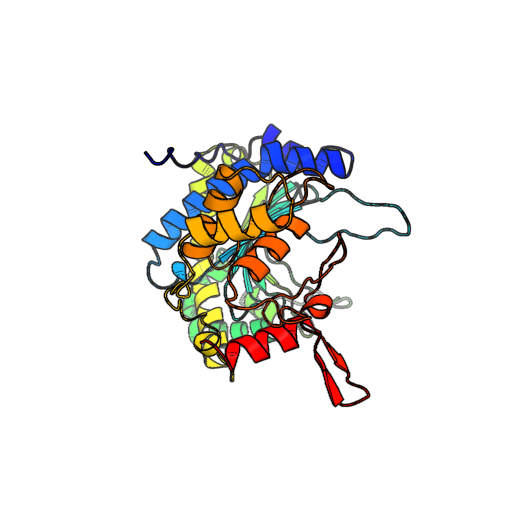8.225 1.00 98.38 202 ASP A CA 1
ATOM 1612 C C . ASP A 1 202 ? -2.472 -3.494 16.806 1.00 98.38 202 ASP A C 1
ATOM 1614 O O . ASP A 1 202 ? -3.466 -4.150 16.478 1.00 98.38 202 ASP A O 1
ATOM 1618 N N . ALA A 1 203 ? -1.477 -3.265 15.944 1.00 98.19 203 ALA A N 1
ATOM 1619 C CA . ALA A 1 203 ? -1.479 -3.791 14.583 1.00 98.19 203 ALA A CA 1
ATOM 1620 C C . ALA A 1 203 ? -1.502 -5.326 14.599 1.00 98.19 203 ALA A C 1
ATOM 1622 O O . ALA A 1 203 ? -2.252 -5.956 13.850 1.00 98.19 203 ALA A O 1
ATOM 1623 N N . LEU A 1 204 ? -0.717 -5.938 15.490 1.00 97.94 204 LEU A N 1
ATOM 1624 C CA . LEU A 1 204 ? -0.652 -7.389 15.645 1.00 97.94 204 LEU A CA 1
ATOM 1625 C C . LEU A 1 204 ? -1.851 -7.974 16.406 1.00 97.94 204 LEU A C 1
ATOM 1627 O O . LEU A 1 204 ? -2.120 -9.161 16.241 1.00 97.94 204 LEU A O 1
ATOM 1631 N N . ALA A 1 205 ? -2.605 -7.179 17.168 1.00 97.75 205 ALA A N 1
ATOM 1632 C CA . ALA A 1 205 ? -3.898 -7.584 17.723 1.00 97.75 205 ALA A CA 1
ATOM 1633 C C . ALA A 1 205 ? -4.978 -7.682 16.632 1.00 97.75 205 ALA A C 1
ATOM 1635 O O . ALA A 1 205 ? -5.818 -8.580 16.670 1.00 97.75 205 ALA A O 1
ATOM 1636 N N . LEU A 1 206 ? -4.928 -6.801 15.626 1.00 98.25 206 LEU A N 1
ATOM 1637 C CA . LEU A 1 206 ? -5.831 -6.819 14.466 1.00 98.25 206 LEU A CA 1
ATOM 1638 C C . LEU A 1 206 ? -5.442 -7.874 13.417 1.00 98.25 206 LEU A C 1
ATOM 1640 O O . LEU A 1 206 ? -6.290 -8.318 12.637 1.00 98.25 206 LEU A O 1
ATOM 1644 N N . PHE A 1 207 ? -4.172 -8.291 13.392 1.00 97.88 207 PHE A N 1
ATOM 1645 C CA . PHE A 1 207 ? -3.635 -9.206 12.384 1.00 97.88 207 PHE A CA 1
ATOM 1646 C C . PHE A 1 207 ? -4.365 -10.556 12.290 1.00 97.88 207 PHE A C 1
ATOM 1648 O O . PHE A 1 207 ? -4.722 -10.921 11.173 1.00 97.88 207 PHE A O 1
ATOM 1655 N N . PRO A 1 208 ? -4.671 -11.285 13.384 1.00 97.06 208 PRO A N 1
ATOM 1656 C CA . PRO A 1 208 ? -5.380 -12.562 13.289 1.00 97.06 208 PRO A CA 1
ATOM 1657 C C . PRO A 1 208 ? -6.770 -12.452 12.655 1.00 97.06 208 PRO A C 1
ATOM 1659 O O . PRO A 1 208 ? -7.163 -13.332 11.896 1.00 97.06 208 PRO A O 1
ATOM 1662 N N . LEU A 1 209 ? -7.502 -11.365 12.927 1.00 97.00 209 LEU A N 1
ATOM 1663 C CA . LEU A 1 209 ? -8.805 -11.126 12.305 1.00 97.00 209 LEU A CA 1
ATOM 1664 C C . LEU A 1 209 ? -8.651 -10.837 10.807 1.00 97.00 209 LEU A C 1
ATOM 1666 O O . LEU A 1 209 ? -9.410 -11.363 9.994 1.00 97.00 209 LEU A O 1
ATOM 1670 N N . ASN A 1 210 ? -7.653 -10.028 10.437 1.00 96.69 210 ASN A N 1
ATOM 1671 C CA . ASN A 1 210 ? -7.325 -9.795 9.034 1.00 96.69 210 ASN A CA 1
ATOM 1672 C C . ASN A 1 210 ? -6.918 -11.100 8.330 1.00 96.69 210 ASN A C 1
ATOM 1674 O O . ASN A 1 210 ? -7.349 -11.345 7.210 1.00 96.69 210 ASN A O 1
ATOM 1678 N N . GLU A 1 211 ? -6.123 -11.949 8.978 1.00 94.94 211 GLU A N 1
ATOM 1679 C CA . GLU A 1 211 ? -5.677 -13.222 8.415 1.00 94.94 211 GLU A CA 1
ATOM 1680 C C . GLU A 1 211 ? -6.833 -14.202 8.221 1.00 94.94 211 GLU A C 1
ATOM 1682 O O . GLU A 1 211 ? -6.971 -14.741 7.129 1.00 94.94 211 GLU A O 1
ATOM 1687 N N . ALA A 1 212 ? -7.722 -14.352 9.206 1.00 94.81 212 ALA A N 1
ATOM 1688 C CA . ALA A 1 212 ? -8.922 -15.180 9.064 1.00 94.81 212 ALA A CA 1
ATOM 1689 C C . ALA A 1 212 ? -9.800 -14.714 7.890 1.00 94.81 212 ALA A C 1
ATOM 1691 O O . ALA A 1 212 ? -10.385 -15.522 7.167 1.00 94.81 212 ALA A O 1
ATOM 1692 N N . LEU A 1 213 ? -9.860 -13.400 7.658 1.00 93.88 213 LEU A N 1
ATOM 1693 C CA . LEU A 1 213 ? -10.528 -12.837 6.492 1.00 93.88 213 LEU A CA 1
ATOM 1694 C C . LEU A 1 213 ? -9.834 -13.215 5.178 1.00 93.88 213 LEU A C 1
ATOM 1696 O O . LEU A 1 213 ? -10.511 -13.485 4.187 1.00 93.88 213 LEU A O 1
ATOM 1700 N N . MET A 1 214 ? -8.500 -13.208 5.151 1.00 88.69 214 MET A N 1
ATOM 1701 C CA . MET A 1 214 ? -7.717 -13.586 3.970 1.00 88.69 214 MET A CA 1
ATOM 1702 C C . MET A 1 214 ? -7.785 -15.084 3.680 1.00 88.69 214 MET A C 1
ATOM 1704 O O . MET A 1 214 ? -7.866 -15.456 2.513 1.00 88.69 214 MET A O 1
ATOM 1708 N N . GLU A 1 215 ? -7.837 -15.934 4.702 1.00 89.19 215 GLU A N 1
ATOM 1709 C CA . GLU A 1 215 ? -8.074 -17.371 4.537 1.00 89.19 215 GLU A CA 1
ATOM 1710 C C . GLU A 1 215 ? -9.454 -17.627 3.918 1.00 89.19 215 GLU A C 1
ATOM 1712 O O . GLU A 1 215 ? -9.552 -18.305 2.897 1.00 89.19 215 GLU A O 1
ATOM 1717 N N . GLN A 1 216 ? -10.511 -16.990 4.440 1.00 89.25 216 GLN A N 1
ATOM 1718 C CA . GLN A 1 216 ? -11.850 -17.065 3.837 1.00 89.25 216 GLN A CA 1
ATOM 1719 C C . GLN A 1 216 ? -11.872 -16.538 2.395 1.00 89.25 216 GLN A C 1
ATOM 1721 O O . GLN A 1 216 ? -12.508 -17.119 1.515 1.00 89.25 216 GLN A O 1
ATOM 1726 N N . ALA A 1 217 ? -11.154 -15.445 2.132 1.00 87.56 217 ALA A N 1
ATOM 1727 C CA . ALA A 1 217 ? -11.027 -14.879 0.799 1.00 87.56 217 ALA A CA 1
ATOM 1728 C C . ALA A 1 217 ? -10.354 -15.836 -0.196 1.00 87.56 217 ALA A C 1
ATOM 1730 O O . ALA A 1 217 ? -10.752 -15.861 -1.360 1.00 87.56 217 ALA A O 1
ATOM 1731 N N . GLU A 1 218 ? -9.330 -16.572 0.239 1.00 84.00 218 GLU A N 1
ATOM 1732 C CA . GLU A 1 218 ? -8.601 -17.547 -0.575 1.00 84.00 218 GLU A CA 1
ATOM 1733 C C . GLU A 1 218 ? -9.412 -18.818 -0.824 1.00 84.00 218 GLU A C 1
ATOM 1735 O O . GLU A 1 218 ? -9.415 -19.312 -1.951 1.00 84.00 218 GLU A O 1
ATOM 1740 N N . GLU A 1 219 ? -10.135 -19.314 0.183 1.00 81.62 219 GLU A N 1
ATOM 1741 C CA . GLU A 1 219 ? -11.032 -20.471 0.049 1.00 81.62 219 GLU A CA 1
ATOM 1742 C C . GLU A 1 219 ? -12.129 -20.237 -0.999 1.00 81.62 219 GLU A C 1
ATOM 1744 O O . GLU A 1 219 ? -12.535 -21.163 -1.704 1.00 81.62 219 GLU A O 1
ATOM 1749 N N . LEU A 1 220 ? -12.606 -18.994 -1.111 1.00 73.75 220 LEU A N 1
ATOM 1750 C CA . LEU A 1 220 ? -13.703 -18.605 -1.998 1.00 73.75 220 LEU A CA 1
ATOM 1751 C C . LEU A 1 220 ? -13.247 -18.049 -3.354 1.00 73.75 220 LEU A C 1
ATOM 1753 O O . LEU A 1 220 ? -14.101 -17.705 -4.175 1.00 73.75 220 LEU A O 1
ATOM 1757 N N . ASP A 1 221 ? -11.940 -17.941 -3.611 1.00 66.12 221 ASP A N 1
ATOM 1758 C CA . ASP A 1 221 ? -11.413 -17.455 -4.886 1.00 66.12 221 ASP A CA 1
ATOM 1759 C C . ASP A 1 221 ? -11.296 -18.608 -5.910 1.00 66.12 221 ASP A C 1
ATOM 1761 O O . ASP A 1 221 ? -10.379 -19.432 -5.810 1.00 66.12 221 ASP A O 1
ATOM 1765 N N . PRO A 1 222 ? -12.173 -18.675 -6.938 1.00 53.81 222 PRO A N 1
ATOM 1766 C CA . PRO A 1 222 ? -12.143 -19.738 -7.948 1.00 53.81 222 PRO A CA 1
ATOM 1767 C C . PRO A 1 222 ? -10.868 -19.726 -8.809 1.00 53.81 222 PRO A C 1
ATOM 1769 O O . PRO A 1 222 ? -10.607 -20.701 -9.514 1.00 53.81 222 PRO A O 1
ATOM 1772 N N . PHE A 1 223 ? -10.067 -18.655 -8.744 1.00 56.44 223 PHE A N 1
ATOM 1773 C CA . PHE A 1 223 ? -8.772 -18.514 -9.416 1.00 56.44 223 PHE A CA 1
ATOM 1774 C C . PHE A 1 223 ? -7.658 -18.155 -8.429 1.00 56.44 223 PHE A C 1
ATOM 1776 O O . PHE A 1 223 ? -6.786 -17.366 -8.786 1.00 56.44 223 PHE A O 1
ATOM 1783 N N . SER A 1 224 ? -7.728 -18.709 -7.209 1.00 49.28 224 SER A N 1
ATOM 1784 C CA . SER A 1 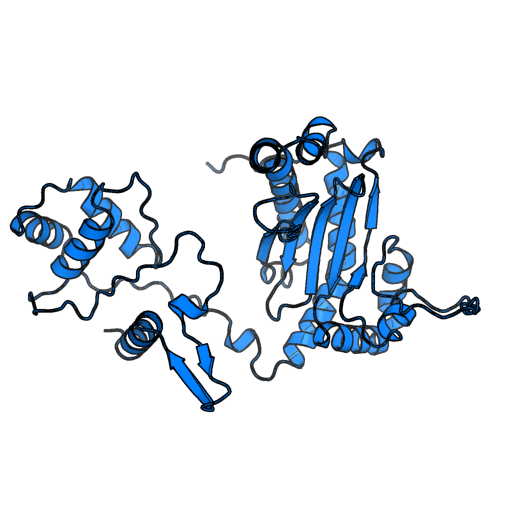224 ? -6.880 -18.434 -6.039 1.00 49.28 224 SER A CA 1
ATOM 1785 C C . SER A 1 224 ? -5.571 -17.678 -6.306 1.00 49.28 224 SER A C 1
ATOM 1787 O O . SER A 1 224 ? -4.780 -18.022 -7.185 1.00 49.28 224 SER A O 1
ATOM 1789 N N . ALA A 1 225 ? -5.226 -16.743 -5.421 1.00 46.38 225 ALA A N 1
ATOM 1790 C CA . ALA A 1 225 ? -3.867 -16.204 -5.321 1.00 46.38 225 ALA A CA 1
ATOM 1791 C C . ALA A 1 225 ? -2.775 -17.301 -5.263 1.00 46.38 225 ALA A C 1
ATOM 1793 O O . ALA A 1 225 ? -1.626 -17.019 -5.578 1.00 46.38 225 ALA A O 1
ATOM 1794 N N . ALA A 1 226 ? -3.114 -18.559 -4.942 1.00 46.31 226 ALA A N 1
ATOM 1795 C CA . ALA A 1 226 ? -2.232 -19.714 -5.102 1.00 46.31 226 ALA A CA 1
ATOM 1796 C C . ALA A 1 226 ? -1.898 -20.066 -6.575 1.00 46.31 226 ALA A C 1
ATOM 1798 O O . ALA A 1 226 ? -0.776 -20.502 -6.831 1.00 46.31 226 ALA A O 1
ATOM 1799 N N . MET A 1 227 ? -2.791 -19.827 -7.549 1.00 46.22 227 MET A N 1
ATOM 1800 C CA . MET A 1 227 ? -2.488 -19.864 -8.996 1.00 46.22 227 MET A CA 1
ATOM 1801 C C . MET A 1 227 ? -1.683 -18.644 -9.473 1.00 46.22 227 MET A C 1
ATOM 1803 O O . MET A 1 227 ? -0.932 -18.755 -10.439 1.00 46.22 227 MET A O 1
ATOM 1807 N N . LEU A 1 228 ? -1.819 -17.499 -8.795 1.00 47.69 228 LEU A N 1
ATOM 1808 C CA . LEU A 1 228 ? -1.077 -16.253 -9.049 1.00 47.69 228 LEU A CA 1
ATOM 1809 C C . LEU A 1 228 ? 0.120 -16.053 -8.108 1.00 47.69 228 LEU A C 1
ATOM 1811 O O . LEU A 1 228 ? 0.675 -14.955 -8.044 1.00 47.69 228 LEU A O 1
ATOM 1815 N N . ARG A 1 229 ? 0.566 -17.088 -7.386 1.00 45.72 229 ARG A N 1
ATOM 1816 C CA . ARG A 1 229 ? 1.897 -17.031 -6.785 1.00 45.72 229 ARG A CA 1
ATOM 1817 C C . ARG A 1 229 ? 2.858 -17.017 -7.952 1.00 45.72 229 ARG A C 1
ATOM 1819 O O . ARG A 1 229 ? 2.947 -18.005 -8.681 1.00 45.72 229 ARG A O 1
ATOM 1826 N N . GLU A 1 230 ? 3.568 -15.904 -8.122 1.00 48.81 230 GLU A N 1
ATOM 1827 C CA . GLU A 1 230 ? 4.781 -15.892 -8.921 1.00 48.81 230 GLU A CA 1
ATOM 1828 C C . GLU A 1 230 ? 5.629 -17.046 -8.390 1.00 48.81 230 GLU A C 1
ATOM 1830 O O . GLU A 1 230 ? 6.197 -16.998 -7.293 1.00 48.81 230 GLU A O 1
ATOM 1835 N N . ARG A 1 231 ? 5.652 -18.155 -9.132 1.00 48.81 231 ARG A N 1
ATOM 1836 C CA . ARG A 1 231 ? 6.693 -19.143 -8.937 1.00 48.81 231 ARG A CA 1
ATOM 1837 C C . ARG A 1 231 ? 7.955 -18.346 -9.179 1.00 48.81 231 ARG A C 1
ATOM 1839 O O . ARG A 1 231 ? 8.170 -17.908 -10.305 1.00 48.81 231 ARG A O 1
ATOM 1846 N N . ARG A 1 232 ? 8.751 -18.136 -8.126 1.00 49.72 232 ARG A N 1
ATOM 1847 C CA . ARG A 1 232 ? 10.135 -17.691 -8.265 1.00 49.72 232 ARG A CA 1
ATOM 1848 C C . ARG A 1 232 ? 10.837 -18.759 -9.089 1.00 49.72 232 ARG A C 1
ATOM 1850 O O . ARG A 1 232 ? 11.405 -19.704 -8.550 1.00 49.72 232 ARG A O 1
ATOM 1857 N N . ALA A 1 233 ? 10.703 -18.658 -10.404 1.00 58.03 233 ALA A N 1
ATOM 1858 C CA . ALA A 1 233 ? 11.552 -19.371 -11.311 1.00 58.03 233 ALA A CA 1
ATOM 1859 C C . ALA A 1 233 ? 12.946 -18.800 -11.046 1.00 58.03 233 ALA A C 1
ATOM 1861 O O . ALA A 1 233 ? 13.091 -17.573 -10.976 1.00 58.03 233 ALA A O 1
ATOM 1862 N N . PRO A 1 234 ? 13.956 -19.649 -10.814 1.00 61.91 234 PRO A N 1
ATOM 1863 C CA . PRO A 1 234 ? 15.318 -19.158 -10.824 1.00 61.91 234 PRO A CA 1
ATOM 1864 C C . PRO A 1 234 ? 15.500 -18.404 -12.140 1.00 61.91 234 PRO A C 1
ATOM 1866 O O . PRO A 1 234 ? 15.163 -18.923 -13.205 1.00 61.91 234 PRO A O 1
ATOM 1869 N N . TYR A 1 235 ? 15.946 -17.153 -12.052 1.00 68.75 235 TYR A N 1
ATOM 1870 C CA . TYR A 1 235 ? 16.302 -16.402 -13.241 1.00 68.75 235 TYR A CA 1
ATOM 1871 C C . TYR A 1 235 ? 17.517 -17.100 -13.843 1.00 68.75 235 TYR A C 1
ATOM 1873 O O . TYR A 1 235 ? 18.628 -16.974 -13.331 1.00 68.75 235 TYR A O 1
ATOM 1881 N N . VAL A 1 236 ? 17.274 -17.924 -14.859 1.00 70.38 236 VAL A N 1
ATOM 1882 C CA . VAL A 1 236 ? 18.327 -18.577 -15.624 1.00 70.38 236 VAL A CA 1
ATOM 1883 C C . VAL A 1 236 ? 18.666 -17.608 -16.744 1.00 70.38 236 VAL A C 1
ATOM 1885 O O . VAL A 1 236 ? 17.846 -17.439 -17.650 1.00 70.38 236 VAL A O 1
ATOM 1888 N N . PRO A 1 237 ? 19.809 -16.906 -16.675 1.00 67.50 237 PRO A N 1
ATOM 1889 C CA . PRO A 1 237 ? 20.179 -16.020 -17.755 1.00 67.50 237 PRO A CA 1
ATOM 1890 C C . PRO A 1 237 ? 20.345 -16.839 -19.043 1.00 67.50 237 PRO A C 1
ATOM 1892 O O . PRO A 1 237 ? 20.890 -17.947 -18.996 1.00 67.50 237 PRO A O 1
ATOM 1895 N N . PRO A 1 238 ? 19.893 -16.316 -20.193 1.00 69.62 238 PRO A N 1
ATOM 1896 C CA . PRO A 1 238 ? 20.110 -16.981 -21.469 1.00 69.62 238 PRO A CA 1
ATOM 1897 C C . PRO A 1 238 ? 21.612 -17.104 -21.750 1.00 69.62 238 PRO A C 1
ATOM 1899 O O . PRO A 1 238 ? 22.410 -16.279 -21.291 1.00 69.62 238 PRO A O 1
ATOM 1902 N N . ALA A 1 239 ? 21.994 -18.116 -22.532 1.00 79.25 239 ALA A N 1
ATOM 1903 C CA . ALA A 1 239 ? 23.365 -18.281 -23.000 1.00 79.25 239 ALA A CA 1
ATOM 1904 C C . ALA A 1 239 ? 23.716 -17.140 -23.969 1.00 79.25 239 ALA A C 1
ATOM 1906 O O . ALA A 1 239 ? 23.458 -17.207 -25.169 1.00 79.25 239 ALA A O 1
ATOM 1907 N N . LEU A 1 240 ? 24.266 -16.056 -23.425 1.00 86.12 240 LEU A N 1
ATOM 1908 C CA . LEU A 1 240 ? 24.708 -14.906 -24.203 1.00 86.12 240 LEU A CA 1
ATOM 1909 C C . LEU A 1 240 ? 26.103 -15.155 -24.797 1.00 86.12 240 LEU A C 1
ATOM 1911 O O . LEU A 1 240 ? 26.893 -15.909 -24.222 1.00 86.12 240 LEU A O 1
ATOM 1915 N N . PRO A 1 241 ? 26.455 -14.483 -25.910 1.00 89.38 241 PRO A N 1
ATOM 1916 C CA . PRO A 1 241 ? 27.840 -14.425 -26.361 1.00 89.38 241 PRO A CA 1
ATOM 1917 C C . PRO A 1 241 ? 28.762 -13.875 -25.258 1.00 89.38 241 PRO A C 1
ATOM 1919 O O . PRO A 1 241 ? 28.294 -13.113 -24.402 1.00 89.38 241 PRO A O 1
ATOM 1922 N N . PRO A 1 242 ? 30.073 -14.181 -25.305 1.00 92.62 242 PRO A N 1
ATOM 1923 C CA . PRO A 1 242 ? 31.052 -13.545 -24.431 1.00 92.62 242 PRO A CA 1
ATOM 1924 C C . PRO A 1 242 ? 30.904 -12.021 -24.454 1.00 92.62 242 PRO A C 1
ATOM 1926 O O . PRO A 1 242 ? 30.668 -11.420 -25.508 1.00 92.62 242 PRO A O 1
ATOM 1929 N N . ILE A 1 243 ? 31.038 -11.383 -23.292 1.00 94.12 243 ILE A N 1
ATOM 1930 C CA . ILE A 1 243 ? 30.854 -9.933 -23.160 1.00 94.12 243 ILE A CA 1
ATOM 1931 C C . ILE A 1 243 ? 31.833 -9.156 -24.049 1.00 94.12 243 ILE A C 1
ATOM 1933 O O . ILE A 1 243 ? 31.478 -8.112 -24.585 1.00 94.12 243 ILE A O 1
ATOM 1937 N N . GLU A 1 244 ? 33.018 -9.704 -24.297 1.00 95.00 244 GLU A N 1
ATOM 1938 C CA . GLU A 1 244 ? 34.012 -9.190 -25.240 1.00 95.00 244 GLU A CA 1
ATOM 1939 C C . GLU A 1 244 ? 33.426 -9.085 -26.654 1.00 95.00 244 GLU A C 1
ATOM 1941 O O . GLU A 1 244 ? 33.473 -8.021 -27.265 1.00 95.00 244 GLU A O 1
ATOM 1946 N N . THR A 1 245 ? 32.755 -10.137 -27.132 1.00 93.56 245 THR A N 1
ATOM 1947 C CA . THR A 1 245 ? 32.076 -10.144 -28.435 1.00 93.56 245 THR A CA 1
ATOM 1948 C C . THR A 1 245 ? 30.942 -9.119 -28.493 1.00 93.56 245 THR A C 1
ATOM 1950 O O . THR A 1 245 ? 30.729 -8.478 -29.523 1.00 93.56 245 THR A O 1
ATOM 1953 N N . ILE A 1 246 ? 30.199 -8.941 -27.398 1.00 93.62 246 ILE A N 1
ATOM 1954 C CA . ILE A 1 246 ? 29.127 -7.936 -27.319 1.00 93.62 246 ILE A CA 1
ATOM 1955 C C . ILE A 1 246 ? 29.719 -6.522 -27.409 1.00 93.62 246 ILE A C 1
ATOM 1957 O O . ILE A 1 246 ? 29.225 -5.703 -28.185 1.00 93.62 246 ILE A O 1
ATOM 1961 N N . VAL A 1 247 ? 30.784 -6.243 -26.653 1.00 94.94 247 VAL A N 1
ATOM 1962 C CA . VAL A 1 247 ? 31.504 -4.958 -26.660 1.00 94.94 247 VAL A CA 1
ATOM 1963 C C . VAL A 1 247 ? 32.044 -4.657 -28.061 1.00 94.94 247 VAL A C 1
ATOM 1965 O O . VAL A 1 247 ? 31.751 -3.595 -28.613 1.00 94.94 247 VAL A O 1
ATOM 1968 N N . GLU A 1 248 ? 32.727 -5.616 -28.688 1.00 93.31 248 GLU A N 1
ATOM 1969 C CA . GLU A 1 248 ? 33.233 -5.499 -30.062 1.00 93.31 248 GLU A CA 1
ATOM 1970 C C . GLU A 1 248 ? 32.116 -5.177 -31.063 1.00 93.31 248 GLU A C 1
ATOM 1972 O O . GLU A 1 248 ? 32.233 -4.231 -31.845 1.00 93.31 248 GLU A O 1
ATOM 1977 N N . ARG A 1 249 ? 30.992 -5.906 -31.015 1.00 92.56 249 ARG A N 1
ATOM 1978 C CA . ARG A 1 249 ? 29.836 -5.679 -31.903 1.00 92.56 249 ARG A CA 1
ATOM 1979 C C . ARG A 1 249 ? 29.196 -4.306 -31.702 1.00 92.56 249 ARG A C 1
ATOM 1981 O O . ARG A 1 249 ? 28.727 -3.710 -32.674 1.00 92.56 249 ARG A O 1
ATOM 1988 N N . ILE A 1 250 ? 29.158 -3.794 -30.471 1.00 92.50 250 ILE A N 1
ATOM 1989 C CA . ILE A 1 250 ? 28.642 -2.448 -30.181 1.00 92.50 250 ILE A CA 1
ATOM 1990 C C . ILE A 1 250 ? 29.576 -1.385 -30.770 1.00 92.50 250 ILE A C 1
ATOM 1992 O O . ILE A 1 250 ? 29.099 -0.468 -31.446 1.00 92.50 250 ILE A O 1
ATOM 1996 N N . HIS A 1 251 ? 30.890 -1.518 -30.579 1.00 92.94 251 HIS A N 1
ATOM 1997 C CA . HIS A 1 251 ? 31.867 -0.568 -31.118 1.00 92.94 251 HIS A CA 1
ATOM 1998 C C . HIS A 1 251 ? 31.972 -0.612 -32.641 1.00 92.94 251 HIS A C 1
ATOM 2000 O O . HIS A 1 251 ? 32.093 0.442 -33.266 1.00 92.94 251 HIS A O 1
ATOM 2006 N N . ALA A 1 252 ? 31.817 -1.787 -33.257 1.00 91.06 252 ALA A N 1
ATOM 2007 C CA . ALA A 1 252 ? 31.773 -1.942 -34.712 1.00 91.06 252 ALA A CA 1
ATOM 2008 C C . ALA A 1 252 ? 30.642 -1.126 -35.371 1.00 91.06 252 ALA A C 1
ATOM 2010 O O . ALA A 1 252 ? 30.699 -0.829 -36.561 1.00 91.06 252 ALA A O 1
ATOM 2011 N N . ARG A 1 253 ? 29.623 -0.714 -34.602 1.00 87.69 253 ARG A N 1
ATOM 2012 C CA . ARG A 1 253 ? 28.542 0.176 -35.061 1.00 87.69 253 ARG A CA 1
ATOM 2013 C C . ARG A 1 253 ? 28.873 1.670 -34.954 1.00 87.69 253 ARG A C 1
ATOM 2015 O O . ARG A 1 253 ? 28.000 2.490 -35.229 1.00 87.69 253 ARG A O 1
ATOM 2022 N N . GLY A 1 254 ? 30.088 2.031 -34.537 1.00 87.88 254 GLY A N 1
ATOM 2023 C CA . GLY A 1 254 ? 30.564 3.415 -34.454 1.00 87.88 254 GLY A CA 1
ATOM 2024 C C . GLY A 1 254 ? 30.109 4.188 -33.211 1.00 87.88 254 GLY A C 1
ATOM 2025 O O . GLY A 1 254 ? 30.169 5.415 -33.205 1.00 87.88 254 GLY A O 1
ATOM 2026 N N . PHE A 1 255 ? 29.635 3.507 -32.161 1.00 84.62 255 PHE A N 1
ATOM 2027 C CA . PHE A 1 255 ? 29.204 4.155 -30.916 1.00 84.62 255 PHE A CA 1
ATOM 2028 C C . PHE A 1 255 ? 30.337 4.222 -29.884 1.00 84.62 255 PHE A C 1
ATOM 2030 O O . PHE A 1 255 ? 30.976 3.217 -29.573 1.00 84.62 255 PHE A O 1
ATOM 2037 N N . ALA A 1 256 ? 30.534 5.406 -29.300 1.00 86.75 256 ALA A N 1
ATOM 2038 C CA . ALA A 1 256 ? 31.463 5.640 -28.197 1.00 86.75 256 ALA A CA 1
ATOM 2039 C C . ALA A 1 256 ? 30.749 5.456 -26.844 1.00 86.75 256 ALA A C 1
ATOM 2041 O O . ALA A 1 256 ? 30.391 6.422 -26.173 1.00 86.75 256 ALA A O 1
ATOM 2042 N N . ILE A 1 257 ? 30.482 4.203 -26.472 1.00 89.81 257 ILE A N 1
ATOM 2043 C CA . ILE A 1 257 ? 29.936 3.835 -25.156 1.00 89.81 257 ILE A CA 1
ATOM 2044 C C . ILE A 1 257 ? 31.073 3.234 -24.336 1.00 89.81 257 ILE A C 1
ATOM 2046 O O . ILE A 1 257 ? 31.767 2.362 -24.833 1.00 89.81 257 ILE A O 1
ATOM 2050 N N . ALA A 1 258 ? 31.262 3.674 -23.092 1.00 92.81 258 ALA A N 1
ATOM 2051 C CA . ALA A 1 258 ? 32.312 3.126 -22.238 1.00 92.81 258 ALA A CA 1
ATOM 2052 C C . ALA A 1 258 ? 32.100 1.625 -21.960 1.00 92.81 258 ALA A C 1
ATOM 2054 O O . ALA A 1 258 ? 31.014 1.222 -21.531 1.00 92.81 258 ALA A O 1
ATOM 2055 N N . ASP A 1 259 ? 33.152 0.819 -22.109 1.00 94.75 259 ASP A N 1
ATOM 2056 C CA . ASP A 1 259 ? 33.153 -0.624 -21.832 1.00 94.75 259 ASP A CA 1
ATOM 2057 C C . ASP A 1 259 ? 32.614 -0.951 -20.439 1.00 94.75 259 ASP A C 1
ATOM 2059 O O . ASP A 1 259 ? 31.856 -1.904 -20.262 1.00 94.75 259 ASP A O 1
ATOM 2063 N N . SER A 1 260 ? 32.968 -0.134 -19.442 1.00 95.19 260 SER A N 1
ATOM 2064 C CA . SER A 1 260 ? 32.504 -0.290 -18.061 1.00 95.19 260 SER A CA 1
ATOM 2065 C C . SER A 1 260 ? 30.979 -0.220 -17.948 1.00 95.19 260 SER A C 1
ATOM 2067 O O . SER A 1 260 ? 30.390 -0.990 -17.190 1.00 95.19 260 SER A O 1
ATOM 2069 N N . LEU A 1 261 ? 30.324 0.637 -18.737 1.00 93.94 261 LEU A N 1
ATOM 2070 C CA . LEU A 1 261 ? 28.868 0.759 -18.772 1.00 93.94 261 LEU A CA 1
ATOM 2071 C C . LEU A 1 261 ? 28.218 -0.448 -19.459 1.00 93.94 261 LEU A C 1
ATOM 2073 O O . LEU A 1 261 ? 27.217 -0.964 -18.962 1.00 93.94 261 LEU A O 1
ATOM 2077 N N . ILE A 1 262 ? 28.796 -0.927 -20.566 1.00 95.31 262 ILE A N 1
ATOM 2078 C CA . ILE A 1 262 ? 28.309 -2.125 -21.272 1.00 95.31 262 ILE A CA 1
ATOM 2079 C C . ILE A 1 262 ? 28.410 -3.349 -20.352 1.00 95.31 262 ILE A C 1
ATOM 2081 O O . ILE A 1 262 ? 27.446 -4.102 -20.215 1.00 95.31 262 ILE A O 1
ATOM 2085 N N . ARG A 1 263 ? 29.547 -3.513 -19.665 1.00 95.56 263 ARG A N 1
ATOM 2086 C CA . ARG A 1 263 ? 29.790 -4.608 -18.713 1.00 95.56 263 ARG A CA 1
ATOM 2087 C C . ARG A 1 263 ? 28.865 -4.529 -17.498 1.00 95.56 263 ARG A C 1
ATOM 2089 O O . ARG A 1 263 ? 28.291 -5.544 -17.115 1.00 95.56 263 ARG A O 1
ATOM 2096 N N . ALA A 1 264 ? 28.655 -3.341 -16.929 1.00 94.25 264 ALA A N 1
ATOM 2097 C CA . ALA A 1 264 ? 27.710 -3.155 -15.827 1.00 94.25 264 ALA A CA 1
ATOM 2098 C C . ALA A 1 264 ? 26.272 -3.513 -16.239 1.00 94.25 264 ALA A C 1
ATOM 2100 O O . ALA A 1 264 ? 25.571 -4.205 -15.501 1.00 94.25 264 ALA A O 1
ATOM 2101 N N . TYR A 1 265 ? 25.849 -3.097 -17.437 1.00 94.50 265 TYR A N 1
ATOM 2102 C CA . TYR A 1 265 ? 24.536 -3.442 -17.981 1.00 94.50 265 TYR A CA 1
ATOM 2103 C C . TYR A 1 265 ? 24.388 -4.952 -18.231 1.00 94.50 265 TYR A C 1
ATOM 2105 O O . TYR A 1 265 ? 23.367 -5.533 -17.865 1.00 94.50 265 TYR A O 1
ATOM 2113 N N . HIS A 1 266 ? 25.426 -5.602 -18.767 1.00 93.75 266 HIS A N 1
ATOM 2114 C CA . HIS A 1 266 ? 25.474 -7.056 -18.940 1.00 93.75 266 HIS A CA 1
ATOM 2115 C C . HIS A 1 266 ? 25.282 -7.792 -17.608 1.00 93.75 266 HIS A C 1
ATOM 2117 O O . HIS A 1 266 ? 24.388 -8.624 -17.492 1.00 93.75 266 HIS A O 1
ATOM 2123 N N . VAL A 1 267 ? 26.057 -7.444 -16.574 1.00 92.38 267 VAL A N 1
ATOM 2124 C CA . VAL A 1 267 ? 25.950 -8.070 -15.242 1.00 92.38 267 VAL A CA 1
ATOM 2125 C C . VAL A 1 267 ? 24.571 -7.839 -14.619 1.00 92.38 267 VAL A C 1
ATOM 2127 O O . VAL A 1 267 ? 23.993 -8.758 -14.037 1.00 92.38 267 VAL A O 1
ATOM 2130 N N . ALA A 1 268 ? 24.006 -6.637 -14.761 1.00 91.69 268 ALA A N 1
ATOM 2131 C CA . ALA A 1 268 ? 22.663 -6.343 -14.267 1.00 91.69 268 ALA A CA 1
ATOM 2132 C C . ALA A 1 268 ? 21.608 -7.256 -14.917 1.00 91.69 268 ALA A C 1
ATOM 2134 O O . ALA A 1 268 ? 20.790 -7.838 -14.208 1.00 91.69 268 ALA A O 1
ATOM 2135 N N . LEU A 1 269 ? 21.680 -7.452 -16.239 1.00 89.38 269 LEU A N 1
ATOM 2136 C CA . LEU A 1 269 ? 20.798 -8.368 -16.967 1.00 89.38 269 LEU A CA 1
ATOM 2137 C C . LEU A 1 269 ? 21.052 -9.840 -16.642 1.00 89.38 269 LEU A C 1
ATOM 2139 O O . LEU A 1 269 ? 20.125 -10.631 -16.713 1.00 89.38 269 LEU A O 1
ATOM 2143 N N . GLN A 1 270 ? 22.277 -10.236 -16.303 1.00 86.75 270 GLN A N 1
ATOM 2144 C CA . GLN A 1 270 ? 22.586 -11.620 -15.922 1.00 86.75 270 GLN A CA 1
ATOM 2145 C C . GLN A 1 270 ? 22.089 -11.970 -14.512 1.00 86.75 270 GLN A C 1
ATOM 2147 O O . GLN A 1 270 ? 21.914 -13.142 -14.194 1.00 86.75 270 GLN A O 1
ATOM 2152 N N . THR A 1 271 ? 21.843 -10.966 -13.666 1.00 83.31 271 THR A N 1
ATOM 2153 C CA . THR A 1 271 ? 21.496 -11.166 -12.250 1.00 83.31 271 THR A CA 1
ATOM 2154 C C . THR A 1 271 ? 20.044 -10.840 -11.916 1.00 83.31 271 THR A C 1
ATOM 2156 O O . THR A 1 271 ? 19.542 -11.328 -10.902 1.00 83.31 271 THR A O 1
ATOM 2159 N N . LYS A 1 272 ? 19.360 -10.011 -12.719 1.00 81.94 272 LYS A N 1
ATOM 2160 C CA . LYS A 1 272 ? 17.989 -9.557 -12.446 1.00 81.94 272 LYS A CA 1
ATOM 2161 C C . LYS A 1 272 ? 17.149 -9.441 -13.727 1.00 81.94 272 LYS A C 1
ATOM 2163 O O . LYS A 1 272 ? 17.643 -8.921 -14.725 1.00 81.94 272 LYS A O 1
ATOM 2168 N N . PRO A 1 273 ? 15.850 -9.798 -13.678 1.00 80.38 273 PRO A N 1
ATOM 2169 C CA . PRO A 1 273 ? 14.929 -9.653 -14.812 1.00 80.38 273 PRO A CA 1
ATOM 2170 C C . PRO A 1 273 ? 14.490 -8.199 -15.074 1.00 80.38 273 PRO A C 1
ATOM 2172 O O . PRO A 1 273 ? 13.896 -7.912 -16.109 1.00 80.38 273 PRO A O 1
ATOM 2175 N N . LEU A 1 274 ? 14.768 -7.270 -14.148 1.00 88.50 274 LEU A N 1
ATOM 2176 C CA . LEU A 1 274 ? 14.438 -5.849 -14.266 1.00 88.50 274 LEU A CA 1
ATOM 2177 C C . LEU A 1 274 ? 15.675 -4.991 -13.991 1.00 88.50 274 LEU A C 1
ATOM 2179 O O . LEU A 1 274 ? 16.281 -5.079 -12.922 1.00 88.50 274 LEU A O 1
ATOM 2183 N N . VAL A 1 275 ? 16.002 -4.115 -14.943 1.00 90.81 275 VAL A N 1
ATOM 2184 C CA . VAL A 1 275 ? 17.113 -3.163 -14.848 1.00 90.81 275 VAL A CA 1
ATOM 2185 C C . VAL A 1 275 ? 16.581 -1.744 -15.022 1.00 90.81 275 VAL A C 1
ATOM 2187 O O . VAL A 1 275 ? 15.907 -1.437 -16.003 1.00 90.81 275 VAL A O 1
ATOM 2190 N N . ILE A 1 276 ? 16.909 -0.867 -14.074 1.00 91.56 276 ILE A N 1
ATOM 2191 C CA . ILE A 1 276 ? 16.579 0.561 -14.124 1.00 91.56 276 ILE A CA 1
ATOM 2192 C C . ILE A 1 276 ? 17.836 1.323 -14.548 1.00 91.56 276 ILE A C 1
ATOM 2194 O O . ILE A 1 276 ? 18.887 1.175 -13.930 1.00 91.56 276 ILE A O 1
ATOM 2198 N N . LEU A 1 277 ? 17.726 2.146 -15.595 1.00 90.50 277 LEU A N 1
ATOM 2199 C CA . LEU A 1 277 ? 18.816 2.988 -16.096 1.00 90.50 277 LEU A CA 1
ATOM 2200 C C . LEU A 1 277 ? 18.605 4.445 -15.648 1.00 90.50 277 LEU A C 1
ATOM 2202 O O . LEU A 1 277 ? 17.851 5.172 -16.303 1.00 90.50 277 LEU A O 1
ATOM 2206 N N . PRO A 1 278 ? 19.234 4.903 -14.550 1.00 86.56 278 PRO A N 1
ATOM 2207 C CA . PRO A 1 278 ? 19.130 6.294 -14.120 1.00 86.56 278 PRO A CA 1
ATOM 2208 C C . PRO A 1 278 ? 19.937 7.230 -15.034 1.00 86.56 278 PRO A C 1
ATOM 2210 O O . PRO A 1 278 ? 20.862 6.815 -15.733 1.00 86.56 278 PRO A O 1
ATOM 2213 N N . GLY A 1 279 ? 19.599 8.521 -15.024 1.00 83.69 279 GLY A N 1
ATOM 2214 C CA . GLY A 1 279 ? 20.400 9.578 -15.651 1.00 83.69 279 GLY A CA 1
ATOM 2215 C C . GLY A 1 279 ? 19.590 10.575 -16.475 1.00 83.69 279 GLY A C 1
ATOM 2216 O O . GLY A 1 279 ? 18.442 10.321 -16.844 1.00 83.69 279 GLY A O 1
ATOM 2217 N N . ILE A 1 280 ? 20.221 11.697 -16.816 1.00 80.94 280 ILE A N 1
ATOM 2218 C CA . ILE A 1 280 ? 19.614 12.830 -17.535 1.00 80.94 280 ILE A CA 1
ATOM 2219 C C . ILE A 1 280 ? 19.117 12.400 -18.926 1.00 80.94 280 ILE A C 1
ATOM 2221 O O . ILE A 1 280 ? 19.677 11.496 -19.550 1.00 80.94 280 ILE A O 1
ATOM 2225 N N . SER A 1 281 ? 18.030 12.995 -19.423 1.00 80.56 281 SER A N 1
ATOM 2226 C CA . SER A 1 281 ? 17.552 12.738 -20.790 1.00 80.56 281 SER A CA 1
ATOM 2227 C C . SER A 1 281 ? 18.656 12.989 -21.830 1.00 80.56 281 SER A C 1
ATOM 2229 O O . SER A 1 281 ? 19.506 13.852 -21.645 1.00 80.56 281 SER A O 1
ATOM 2231 N N . GLY A 1 282 ? 18.673 12.208 -22.912 1.00 80.75 282 GLY A N 1
ATOM 2232 C CA . GLY A 1 282 ? 19.675 12.347 -23.977 1.00 80.75 282 GLY A CA 1
ATOM 2233 C C . GLY A 1 282 ? 21.015 11.634 -23.743 1.00 80.75 282 GLY A C 1
ATOM 2234 O O . GLY A 1 282 ? 21.803 11.539 -24.674 1.00 80.75 282 GLY A O 1
ATOM 2235 N N . THR A 1 283 ? 21.262 11.021 -22.578 1.00 83.69 283 THR A N 1
ATOM 2236 C CA . THR A 1 283 ? 22.517 10.282 -22.291 1.00 83.69 283 THR A CA 1
ATOM 2237 C C . THR A 1 283 ? 22.636 8.908 -22.973 1.00 83.69 283 THR A C 1
ATOM 2239 O O . THR A 1 283 ? 23.468 8.089 -22.598 1.00 83.69 283 THR A O 1
ATOM 2242 N N . GLY A 1 284 ? 21.782 8.607 -23.955 1.00 87.81 284 GLY A N 1
ATOM 2243 C CA . GLY A 1 284 ? 21.874 7.370 -24.734 1.00 87.81 284 GLY A CA 1
ATOM 2244 C C . GLY A 1 284 ? 21.306 6.106 -24.075 1.00 87.81 284 GLY A C 1
ATOM 2245 O O . GLY A 1 284 ? 21.500 5.030 -24.626 1.00 87.81 284 GLY A O 1
ATOM 2246 N N . LYS A 1 285 ? 20.554 6.195 -22.965 1.00 93.31 285 LYS A N 1
ATOM 2247 C CA . LYS A 1 285 ? 19.947 5.028 -22.274 1.00 93.31 285 LYS A CA 1
ATOM 2248 C C . LYS A 1 285 ? 19.182 4.088 -23.215 1.00 93.31 285 LYS A C 1
ATOM 2250 O O . LYS A 1 285 ? 19.493 2.908 -23.302 1.00 93.31 285 LYS A O 1
ATOM 2255 N N . THR A 1 286 ? 18.238 4.628 -23.985 1.00 91.75 286 THR A N 1
ATOM 2256 C CA . THR A 1 286 ? 17.460 3.864 -24.978 1.00 91.75 286 THR A CA 1
ATOM 2257 C C . THR A 1 286 ? 18.331 3.311 -26.110 1.00 91.75 286 THR A C 1
ATOM 2259 O O . THR A 1 286 ? 18.004 2.302 -26.731 1.00 91.75 286 THR A O 1
ATOM 2262 N N . ARG A 1 287 ? 19.452 3.976 -26.416 1.00 91.44 287 ARG A N 1
ATOM 2263 C CA . ARG A 1 287 ? 20.387 3.520 -27.447 1.00 91.44 287 ARG A CA 1
ATOM 2264 C C . ARG A 1 287 ? 21.228 2.351 -26.941 1.00 91.44 287 ARG A C 1
ATOM 2266 O O . ARG A 1 287 ? 21.412 1.401 -27.694 1.00 91.44 287 ARG A O 1
ATOM 2273 N N . LEU A 1 288 ? 21.672 2.393 -25.682 1.00 94.31 288 LEU A N 1
ATOM 2274 C CA . LEU A 1 288 ? 22.388 1.303 -25.017 1.00 94.31 288 LEU A CA 1
ATOM 2275 C C . LEU A 1 288 ? 21.567 0.011 -25.048 1.00 94.31 288 LEU A C 1
ATOM 2277 O O . LEU A 1 288 ? 22.071 -1.007 -25.512 1.00 94.31 288 LEU A O 1
ATOM 2281 N N . THR A 1 289 ? 20.296 0.063 -24.628 1.00 93.81 289 THR A N 1
ATOM 2282 C CA . THR A 1 289 ? 19.419 -1.122 -24.601 1.00 93.81 289 THR A CA 1
ATOM 2283 C C . THR A 1 289 ? 19.266 -1.742 -25.988 1.00 93.81 289 THR A C 1
ATOM 2285 O O . THR A 1 289 ? 19.346 -2.961 -26.128 1.00 93.81 289 THR A O 1
ATOM 2288 N N . ARG A 1 290 ? 19.103 -0.910 -27.027 1.00 91.75 290 ARG A N 1
ATOM 2289 C CA . ARG A 1 290 ? 18.971 -1.376 -28.412 1.00 91.75 290 ARG A CA 1
ATOM 2290 C C . ARG A 1 290 ? 20.268 -1.968 -28.960 1.00 91.75 290 ARG A C 1
ATOM 2292 O O . ARG A 1 290 ? 20.241 -3.047 -29.539 1.00 91.75 290 ARG A O 1
ATOM 2299 N N . LEU A 1 291 ? 21.390 -1.267 -28.794 1.00 92.12 291 LEU A N 1
ATOM 2300 C CA . LEU A 1 291 ? 22.697 -1.723 -29.275 1.00 92.12 291 LEU A CA 1
ATOM 2301 C C . LEU A 1 291 ? 23.093 -3.047 -28.632 1.00 92.12 291 LEU A C 1
ATOM 2303 O O . LEU A 1 291 ? 23.570 -3.937 -29.327 1.00 92.12 291 LEU A O 1
ATOM 2307 N N . TYR A 1 292 ? 22.840 -3.182 -27.333 1.00 93.25 292 TYR A N 1
ATOM 2308 C CA . TYR A 1 292 ? 23.081 -4.414 -26.604 1.00 93.25 292 TYR A CA 1
ATOM 2309 C C . TYR A 1 292 ? 22.210 -5.564 -27.123 1.00 93.25 292 TYR A C 1
ATOM 2311 O O . TYR A 1 292 ? 22.740 -6.617 -27.463 1.00 93.25 292 TYR A O 1
ATOM 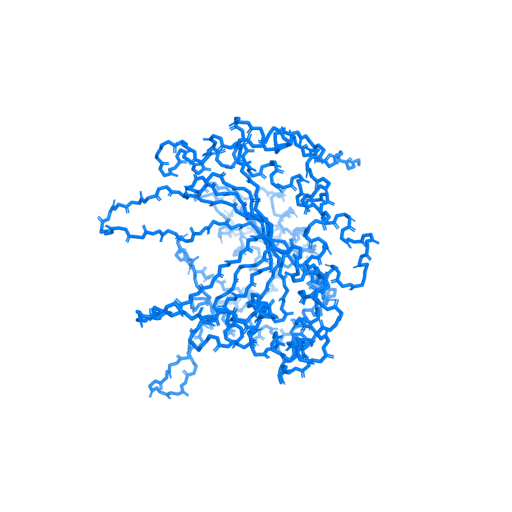2319 N N . ALA A 1 293 ? 20.893 -5.358 -27.246 1.00 91.44 293 ALA A N 1
ATOM 2320 C CA . ALA A 1 293 ? 19.981 -6.389 -27.743 1.00 91.44 293 ALA A CA 1
ATOM 2321 C C . ALA A 1 293 ? 20.356 -6.863 -29.153 1.00 91.44 293 ALA A C 1
ATOM 2323 O O . ALA A 1 293 ? 20.276 -8.050 -29.455 1.00 91.44 293 ALA A O 1
ATOM 2324 N N . ASP A 1 294 ? 20.799 -5.946 -30.013 1.00 89.31 294 ASP A N 1
ATOM 2325 C CA . ASP A 1 294 ? 21.236 -6.306 -31.356 1.00 89.31 294 ASP A CA 1
ATOM 2326 C C . ASP A 1 294 ? 22.621 -6.983 -31.376 1.00 89.31 294 ASP A C 1
ATOM 2328 O O . ASP A 1 294 ? 22.900 -7.769 -32.276 1.00 89.31 294 ASP A O 1
ATOM 2332 N N . ALA A 1 295 ? 23.503 -6.670 -30.422 1.00 90.69 295 ALA A N 1
ATOM 2333 C CA . ALA A 1 295 ? 24.834 -7.271 -30.309 1.00 90.69 295 ALA A CA 1
ATOM 2334 C C . ALA A 1 295 ? 24.797 -8.694 -29.734 1.00 90.69 295 ALA A C 1
ATOM 2336 O O . ALA A 1 295 ? 25.706 -9.482 -29.994 1.00 90.69 295 ALA A O 1
ATOM 2337 N N . VAL A 1 296 ? 23.749 -9.037 -28.985 1.00 89.12 296 VAL A N 1
ATOM 2338 C CA . VAL A 1 296 ? 23.524 -10.390 -28.461 1.00 89.12 296 VAL A CA 1
ATOM 2339 C C . VAL A 1 296 ? 23.178 -11.382 -29.576 1.00 89.12 296 VAL A C 1
ATOM 2341 O O . VAL A 1 296 ? 23.598 -12.536 -29.515 1.00 89.12 296 VAL A O 1
ATOM 2344 N N . LEU A 1 297 ? 22.466 -10.949 -30.619 1.00 81.38 297 LEU A N 1
ATOM 2345 C CA . LEU A 1 297 ? 22.004 -11.852 -31.671 1.00 81.38 297 LEU A CA 1
ATOM 2346 C C . LEU A 1 297 ? 23.109 -12.173 -32.701 1.00 81.38 297 LEU A C 1
ATOM 2348 O O . LEU A 1 297 ? 23.916 -11.299 -33.027 1.00 81.38 297 LEU A O 1
ATOM 2352 N N . PRO A 1 298 ? 23.171 -13.411 -33.238 1.00 64.75 298 PRO A N 1
ATOM 2353 C CA . PRO A 1 298 ? 24.223 -13.835 -34.170 1.00 64.75 298 PRO A CA 1
ATOM 2354 C C . PRO A 1 298 ? 24.194 -13.129 -35.532 1.00 64.75 298 PRO A C 1
ATOM 2356 O O . PRO A 1 298 ? 25.234 -13.031 -36.180 1.00 64.75 298 PRO A O 1
ATOM 2359 N N . ALA A 1 299 ? 23.027 -12.648 -35.974 1.00 59.97 299 ALA A N 1
ATOM 2360 C CA . ALA A 1 299 ? 22.846 -12.021 -37.279 1.00 59.97 299 ALA A CA 1
ATOM 2361 C C . ALA A 1 299 ? 22.026 -10.721 -37.171 1.00 59.97 299 ALA A C 1
ATOM 2363 O O . ALA A 1 299 ? 21.010 -10.692 -36.473 1.00 59.97 299 ALA A O 1
ATOM 2364 N N . PRO A 1 300 ? 22.417 -9.645 -37.878 1.00 52.00 300 PRO A N 1
ATOM 2365 C CA . PRO A 1 300 ? 21.593 -8.455 -38.017 1.00 52.00 300 PRO A CA 1
ATOM 2366 C C . PRO A 1 300 ? 20.436 -8.746 -38.984 1.00 52.00 300 PRO A C 1
ATOM 2368 O O . PRO A 1 300 ? 20.525 -8.456 -40.174 1.00 52.00 300 PRO A O 1
ATOM 2371 N N . SER A 1 301 ? 19.341 -9.321 -38.489 1.00 50.97 301 SER A N 1
ATOM 2372 C CA . SER A 1 301 ? 18.078 -9.285 -39.232 1.00 50.97 301 SER A CA 1
ATOM 2373 C C . SER A 1 301 ? 17.529 -7.851 -39.242 1.00 50.97 301 SER A C 1
ATOM 2375 O O . SER A 1 301 ? 17.660 -7.128 -38.245 1.00 50.97 301 SER A O 1
ATOM 2377 N N . PRO A 1 302 ? 16.924 -7.386 -40.351 1.00 55.25 302 PRO A N 1
ATOM 2378 C CA . PRO A 1 302 ? 16.167 -6.143 -40.344 1.00 55.25 302 PRO A CA 1
ATOM 2379 C C . PRO A 1 302 ? 14.966 -6.304 -39.404 1.00 55.25 302 PRO A C 1
ATOM 2381 O O . PRO A 1 302 ? 13.991 -6.969 -39.730 1.00 55.25 302 PRO A O 1
ATOM 2384 N N . GLY A 1 303 ? 15.069 -5.695 -38.222 1.00 65.56 303 GLY A N 1
ATOM 2385 C CA . GLY A 1 303 ? 14.144 -5.934 -37.115 1.00 65.56 303 GLY A CA 1
ATOM 2386 C C . GLY A 1 303 ? 14.751 -6.919 -36.119 1.00 65.56 303 GLY A C 1
ATOM 2387 O O . GLY A 1 303 ? 15.120 -8.033 -36.464 1.00 65.56 303 GLY A O 1
ATOM 2388 N N . ASN A 1 304 ? 14.906 -6.471 -34.874 1.00 79.00 304 ASN A N 1
ATOM 2389 C CA . ASN A 1 304 ? 15.259 -7.350 -33.767 1.00 79.00 304 ASN A CA 1
ATOM 2390 C C . ASN A 1 304 ? 13.941 -7.727 -33.099 1.00 79.00 304 ASN A C 1
ATOM 2392 O O . ASN A 1 304 ? 13.386 -6.915 -32.354 1.00 79.00 304 ASN A O 1
ATOM 2396 N N . ASP A 1 305 ? 13.442 -8.921 -33.407 1.00 82.81 305 ASP A N 1
ATOM 2397 C CA . ASP A 1 305 ? 12.156 -9.417 -32.911 1.00 82.81 305 ASP A CA 1
ATOM 2398 C C . ASP A 1 305 ? 12.181 -9.744 -31.411 1.00 82.81 305 ASP A C 1
ATOM 2400 O O . ASP A 1 305 ? 11.124 -9.899 -30.804 1.00 82.81 305 ASP A O 1
ATOM 2404 N N . HIS A 1 306 ? 13.369 -9.750 -30.798 1.00 85.56 306 HIS A N 1
ATOM 2405 C CA . HIS A 1 306 ? 13.592 -9.890 -29.357 1.00 85.56 306 HIS A CA 1
ATOM 2406 C C . HIS A 1 306 ? 13.770 -8.532 -28.654 1.00 85.56 306 HIS A C 1
ATOM 2408 O O . HIS A 1 306 ? 14.127 -8.477 -27.477 1.00 85.56 306 HIS A O 1
ATOM 2414 N N . TYR A 1 307 ? 13.512 -7.416 -29.346 1.00 90.81 307 TYR A N 1
ATOM 2415 C CA . TYR A 1 307 ? 13.548 -6.081 -28.760 1.00 90.81 307 TYR A CA 1
ATOM 2416 C C . TYR A 1 307 ? 12.290 -5.285 -29.096 1.00 90.81 307 TYR A C 1
ATOM 2418 O O . TYR A 1 307 ? 12.049 -4.917 -30.247 1.00 90.81 307 TYR A O 1
ATOM 2426 N N . LEU A 1 308 ? 11.553 -4.894 -28.059 1.00 92.00 308 LEU A N 1
ATOM 2427 C CA . LEU A 1 308 ? 10.446 -3.956 -28.171 1.00 92.00 308 LEU A CA 1
ATOM 2428 C C . LEU A 1 308 ? 10.721 -2.712 -27.325 1.00 92.00 308 LEU A C 1
ATOM 2430 O O . LEU A 1 308 ? 10.824 -2.787 -26.103 1.00 92.00 308 LEU A O 1
ATOM 2434 N N . LEU A 1 309 ? 10.782 -1.548 -27.976 1.00 92.12 309 LEU A N 1
ATOM 2435 C CA . LEU A 1 309 ? 10.740 -0.268 -27.277 1.00 92.12 309 LEU A CA 1
ATOM 2436 C C . LEU A 1 309 ? 9.283 0.132 -27.057 1.00 92.12 309 LEU A C 1
ATOM 2438 O O . LEU A 1 309 ? 8.547 0.347 -28.019 1.00 92.12 309 LEU A O 1
ATOM 2442 N N . VAL A 1 310 ? 8.890 0.271 -25.796 1.00 89.94 310 VAL A N 1
ATOM 2443 C CA . VAL A 1 310 ? 7.556 0.739 -25.416 1.00 89.94 310 VAL A CA 1
ATOM 2444 C C . VAL A 1 310 ? 7.694 2.110 -24.777 1.00 89.94 310 VAL A C 1
ATOM 2446 O O . VAL A 1 310 ? 8.292 2.247 -23.713 1.00 89.94 310 VAL A O 1
ATOM 2449 N N . ALA A 1 311 ? 7.165 3.134 -25.441 1.00 85.69 311 ALA A N 1
ATOM 2450 C CA . ALA A 1 311 ? 7.039 4.455 -24.847 1.00 85.69 311 ALA A CA 1
ATOM 2451 C C . ALA A 1 311 ? 5.789 4.485 -23.960 1.00 85.69 311 ALA A C 1
ATOM 2453 O O . ALA A 1 311 ? 4.710 4.087 -24.398 1.00 85.69 311 ALA A O 1
ATOM 2454 N N . VAL A 1 312 ? 5.941 4.970 -22.731 1.00 79.88 312 VAL A N 1
ATOM 2455 C CA . VAL A 1 312 ? 4.835 5.220 -21.799 1.00 79.88 312 VAL A CA 1
ATOM 2456 C C . VAL A 1 312 ? 4.767 6.709 -21.481 1.00 79.88 312 VAL A C 1
ATOM 2458 O O . VAL A 1 312 ? 5.766 7.422 -21.615 1.00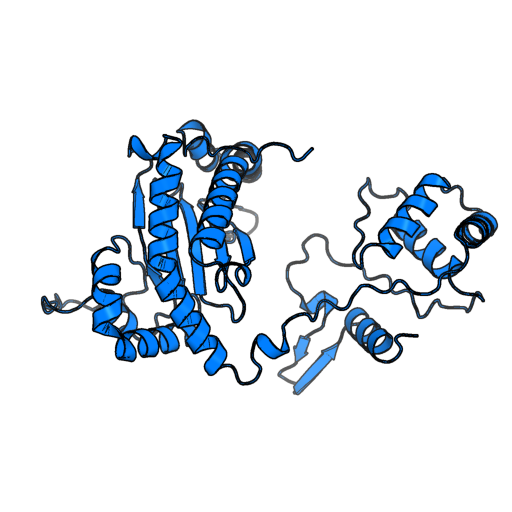 79.88 312 VAL A O 1
ATOM 2461 N N . GLN A 1 313 ? 3.590 7.189 -21.084 1.00 73.44 313 GLN A N 1
ATOM 2462 C CA . GLN A 1 313 ? 3.443 8.571 -20.637 1.00 73.44 313 GLN A CA 1
ATOM 2463 C C . GLN A 1 313 ? 4.151 8.781 -19.281 1.00 73.44 313 GLN A C 1
ATOM 2465 O O . GLN A 1 313 ? 4.206 7.850 -18.476 1.00 73.44 313 GLN A O 1
ATOM 2470 N N . PRO A 1 314 ? 4.710 9.972 -18.999 1.00 65.81 314 PRO A N 1
ATOM 2471 C CA . PRO A 1 314 ? 5.401 10.245 -17.733 1.00 65.81 314 PRO A CA 1
ATOM 2472 C C . PRO A 1 314 ? 4.510 10.098 -16.489 1.00 65.81 314 PRO A C 1
ATOM 2474 O O . PRO A 1 314 ? 5.005 9.810 -15.405 1.00 65.81 314 PRO A O 1
ATOM 2477 N N . ASP A 1 315 ? 3.203 10.293 -16.645 1.00 65.38 315 ASP A N 1
ATOM 2478 C CA . ASP A 1 315 ? 2.162 10.202 -15.620 1.00 65.38 315 ASP A CA 1
ATOM 2479 C C . ASP A 1 315 ? 1.415 8.858 -15.643 1.00 65.38 315 ASP A C 1
ATOM 2481 O O . ASP A 1 315 ? 0.290 8.754 -15.161 1.00 65.38 315 ASP A O 1
ATOM 2485 N N . TRP A 1 316 ? 2.038 7.806 -16.180 1.00 71.31 316 TRP A N 1
ATOM 2486 C CA . TRP A 1 316 ? 1.432 6.485 -16.322 1.00 71.31 316 TRP A CA 1
ATOM 2487 C C . TRP A 1 316 ? 0.900 5.921 -14.990 1.00 71.31 316 TRP A C 1
ATOM 2489 O O . TRP A 1 316 ? 1.653 5.615 -14.067 1.00 71.31 316 TRP A O 1
ATOM 2499 N N . HIS A 1 317 ? -0.424 5.763 -14.900 1.00 66.69 317 HIS A N 1
ATOM 2500 C CA . HIS A 1 317 ? -1.120 5.385 -13.661 1.00 66.69 317 HIS A CA 1
ATOM 2501 C C . HIS A 1 317 ? -2.076 4.188 -13.812 1.00 66.69 317 HIS A C 1
ATOM 2503 O O . HIS A 1 317 ? -2.843 3.890 -12.893 1.00 66.69 317 HIS A O 1
ATOM 2509 N N . ASN A 1 318 ? -2.103 3.504 -14.964 1.00 72.81 318 ASN A N 1
ATOM 2510 C CA . ASN A 1 318 ? -2.947 2.319 -15.144 1.00 72.81 318 ASN A CA 1
ATOM 2511 C C . ASN A 1 318 ? -2.305 1.264 -16.062 1.00 72.81 318 ASN A C 1
ATOM 2513 O O . ASN A 1 318 ? -1.682 1.593 -17.058 1.00 72.81 318 ASN A O 1
ATOM 2517 N N . ALA A 1 319 ? -2.519 -0.023 -15.789 1.00 78.12 319 ALA A N 1
ATOM 2518 C CA . ALA A 1 319 ? -1.880 -1.096 -16.555 1.00 78.12 319 ALA A CA 1
ATOM 2519 C C . ALA A 1 319 ? -2.376 -1.248 -18.010 1.00 78.12 319 ALA A C 1
ATOM 2521 O O . ALA A 1 319 ? -1.811 -2.052 -18.746 1.00 78.12 319 ALA A O 1
ATOM 2522 N N . ARG A 1 320 ? -3.410 -0.516 -18.457 1.00 79.56 320 ARG A N 1
ATOM 2523 C CA . ARG A 1 320 ? -4.023 -0.714 -19.785 1.00 79.56 320 ARG A CA 1
ATOM 2524 C C . ARG A 1 320 ? -3.108 -0.281 -20.922 1.00 79.56 320 ARG A C 1
ATOM 2526 O O . ARG A 1 320 ? -3.124 -0.927 -21.964 1.00 79.56 320 ARG A O 1
ATOM 2533 N N . ASP A 1 321 ? -2.281 0.739 -20.710 1.00 77.19 321 ASP A N 1
ATOM 2534 C CA . ASP A 1 321 ? -1.344 1.214 -21.739 1.00 77.19 321 ASP A CA 1
ATOM 2535 C C . ASP A 1 321 ? -0.238 0.188 -22.029 1.00 77.19 321 ASP A C 1
ATOM 2537 O O . ASP A 1 321 ? 0.259 0.105 -23.152 1.00 77.19 321 ASP A O 1
ATOM 2541 N N . LEU A 1 322 ? 0.100 -0.652 -21.040 1.00 85.06 322 LEU A N 1
ATOM 2542 C CA . LEU A 1 322 ? 1.040 -1.756 -21.215 1.00 85.06 322 LEU A CA 1
ATOM 2543 C C . LEU A 1 322 ? 0.375 -3.089 -21.518 1.00 85.06 322 LEU A C 1
ATOM 2545 O O . LEU A 1 322 ? 0.916 -3.823 -22.325 1.00 85.06 322 LEU A O 1
ATOM 2549 N N . LEU A 1 323 ? -0.751 -3.453 -20.911 1.00 88.38 323 LEU A N 1
ATOM 2550 C CA . LEU A 1 323 ? -1.324 -4.800 -21.048 1.00 88.38 323 LEU A CA 1
ATOM 2551 C C . LEU A 1 323 ? -2.495 -4.859 -22.033 1.00 88.38 323 LEU A C 1
ATOM 2553 O O . LEU A 1 323 ? -2.733 -5.889 -22.656 1.00 88.38 323 LEU A O 1
ATOM 2557 N N . GLY A 1 324 ? -3.206 -3.753 -22.223 1.00 87.62 324 GLY A N 1
ATOM 2558 C CA . GLY A 1 324 ? -4.424 -3.690 -23.022 1.00 87.62 324 GLY A CA 1
ATOM 2559 C C . GLY A 1 324 ? -5.688 -3.588 -22.179 1.00 87.62 324 GLY A C 1
ATOM 2560 O O . GLY A 1 324 ? -5.652 -3.389 -20.963 1.00 87.62 324 GLY A O 1
ATOM 2561 N N . TYR A 1 325 ? -6.837 -3.686 -22.840 1.00 84.44 325 TYR A N 1
ATOM 2562 C CA . TYR A 1 325 ? -8.139 -3.519 -22.198 1.00 84.44 325 TYR A CA 1
ATOM 2563 C C . TYR A 1 325 ? -9.200 -4.427 -22.815 1.00 84.44 325 TYR A C 1
ATOM 2565 O O . TYR A 1 325 ? -9.146 -4.769 -23.994 1.00 84.44 325 TYR A O 1
ATOM 2573 N N . TYR A 1 326 ? -10.202 -4.789 -22.017 1.00 82.75 326 TYR A N 1
ATOM 2574 C CA . TYR A 1 326 ? -11.397 -5.462 -22.511 1.00 82.75 326 TYR A CA 1
ATOM 2575 C C . TYR A 1 326 ? -12.411 -4.434 -23.012 1.00 82.75 326 TYR A C 1
ATOM 2577 O O . TYR A 1 326 ? -12.794 -3.522 -22.276 1.00 82.75 326 TYR A O 1
ATOM 2585 N N . ASN A 1 327 ? -12.842 -4.573 -24.261 1.00 80.69 327 ASN A N 1
ATOM 2586 C CA . ASN A 1 327 ? -13.897 -3.759 -24.843 1.00 80.69 327 ASN A CA 1
ATOM 2587 C C . ASN A 1 327 ? -15.242 -4.470 -24.662 1.00 80.69 327 ASN A C 1
ATOM 2589 O O . ASN A 1 327 ? -15.535 -5.457 -25.335 1.00 80.69 327 ASN A O 1
ATOM 2593 N N . ALA A 1 328 ? -16.063 -3.945 -23.752 1.00 77.38 328 ALA A N 1
ATOM 2594 C CA . ALA A 1 328 ? -17.366 -4.515 -23.418 1.00 77.38 328 ALA A CA 1
ATOM 2595 C C . ALA A 1 328 ? -18.404 -4.395 -24.549 1.00 77.38 328 ALA A C 1
ATOM 2597 O O . ALA A 1 328 ? -19.367 -5.151 -24.564 1.00 77.38 328 ALA A O 1
ATOM 2598 N N . LEU A 1 329 ? -18.215 -3.478 -25.504 1.00 75.19 329 LEU A N 1
ATOM 2599 C CA . LEU A 1 329 ? -19.125 -3.321 -26.644 1.00 75.19 329 LEU A CA 1
ATOM 2600 C C . LEU A 1 329 ? -18.881 -4.392 -27.710 1.00 75.19 329 LEU A C 1
ATOM 2602 O O . LEU A 1 329 ? -19.814 -4.844 -28.365 1.00 75.19 329 LEU A O 1
ATOM 2606 N N . THR A 1 330 ? -17.624 -4.801 -27.891 1.00 87.88 330 THR A N 1
ATOM 2607 C CA . THR A 1 330 ? -17.234 -5.808 -28.890 1.00 87.88 330 THR A CA 1
ATOM 2608 C C . THR A 1 330 ? -17.021 -7.195 -28.292 1.00 87.88 330 THR A C 1
ATOM 2610 O O . THR A 1 330 ? -16.795 -8.143 -29.043 1.00 87.88 330 THR A O 1
ATOM 2613 N N . ASN A 1 331 ? -17.072 -7.315 -26.961 1.00 84.06 331 ASN A N 1
ATOM 2614 C CA . ASN A 1 331 ? -16.701 -8.503 -26.192 1.00 84.06 331 ASN A CA 1
ATOM 2615 C C . ASN A 1 331 ? -15.322 -9.066 -26.566 1.00 84.06 331 ASN A C 1
ATOM 2617 O O . ASN A 1 331 ? -15.120 -10.277 -26.660 1.00 84.06 331 ASN A O 1
ATOM 2621 N N . LYS A 1 332 ? -14.357 -8.175 -26.818 1.00 85.44 332 LYS A N 1
ATOM 2622 C CA . LYS A 1 332 ? -12.995 -8.549 -27.211 1.00 85.44 332 LYS A CA 1
ATOM 2623 C C . LYS A 1 332 ? -11.966 -7.865 -26.332 1.00 85.44 332 LYS A C 1
ATOM 2625 O O . LYS A 1 332 ? -12.071 -6.680 -26.017 1.00 85.44 332 LYS A O 1
ATOM 2630 N N . PHE A 1 333 ? -10.930 -8.614 -25.976 1.00 88.38 333 PHE A N 1
ATOM 2631 C CA . PHE A 1 333 ? -9.739 -8.044 -25.372 1.00 88.38 333 PHE A CA 1
ATOM 2632 C C . PHE A 1 333 ? -8.840 -7.451 -26.460 1.00 88.38 333 PHE A C 1
ATOM 2634 O O . PHE A 1 333 ? -8.554 -8.102 -27.464 1.00 88.38 333 PHE A O 1
ATOM 2641 N N . HIS A 1 334 ? -8.399 -6.215 -26.257 1.00 87.62 334 HIS A N 1
ATOM 2642 C CA . HIS A 1 334 ? -7.479 -5.499 -27.129 1.00 87.62 334 HIS A CA 1
ATOM 2643 C C . HIS A 1 334 ? -6.087 -5.496 -26.488 1.00 87.62 334 HIS A C 1
ATOM 2645 O O . HIS A 1 334 ? -5.805 -4.619 -25.668 1.00 87.62 334 HIS A O 1
ATOM 2651 N N . PRO A 1 335 ? -5.209 -6.459 -26.833 1.00 91.50 335 PRO A N 1
ATOM 2652 C CA . PRO A 1 335 ? -3.856 -6.495 -26.299 1.00 91.50 335 PRO A CA 1
ATOM 2653 C C . PRO A 1 335 ? -2.997 -5.383 -26.911 1.00 91.50 335 PRO A C 1
ATOM 2655 O O . PRO A 1 335 ? -3.182 -4.978 -28.064 1.00 91.50 335 PRO A O 1
ATOM 2658 N N . THR A 1 336 ? -2.011 -4.915 -26.161 1.00 92.50 336 THR A N 1
ATOM 2659 C CA . THR A 1 336 ? -0.984 -3.965 -26.625 1.00 92.50 336 THR A CA 1
ATOM 2660 C C . THR A 1 336 ? 0.159 -4.695 -27.348 1.00 92.50 336 THR A C 1
ATOM 2662 O O . THR A 1 336 ? 0.258 -5.928 -27.289 1.00 92.50 336 THR A O 1
ATOM 2665 N N . PRO A 1 337 ? 1.073 -3.965 -28.018 1.00 92.19 337 PRO A N 1
ATOM 2666 C CA . PRO A 1 337 ? 2.320 -4.547 -28.509 1.00 92.19 337 PRO A CA 1
ATOM 2667 C C . PRO A 1 337 ? 3.141 -5.216 -27.401 1.00 92.19 337 PRO A C 1
ATOM 2669 O O . PRO A 1 337 ? 3.671 -6.297 -27.631 1.00 92.19 337 PRO A O 1
ATOM 2672 N N . PHE A 1 338 ? 3.185 -4.619 -26.205 1.00 92.69 338 PHE A N 1
ATOM 2673 C CA . PHE A 1 338 ? 3.914 -5.158 -25.056 1.00 92.69 338 PHE A CA 1
ATOM 2674 C C . PHE A 1 338 ? 3.359 -6.508 -24.599 1.00 92.69 338 PHE A C 1
ATOM 2676 O O . PHE A 1 338 ? 4.115 -7.472 -24.518 1.00 92.69 338 PHE A O 1
ATOM 2683 N N . LEU A 1 339 ? 2.041 -6.632 -24.402 1.00 93.19 339 LEU A N 1
ATOM 2684 C CA . LEU A 1 339 ? 1.458 -7.921 -24.022 1.00 93.19 339 LEU A CA 1
ATOM 2685 C C . LEU A 1 339 ? 1.683 -8.981 -25.107 1.00 93.19 339 LEU A C 1
ATOM 2687 O O . LEU A 1 339 ? 2.062 -10.106 -24.802 1.00 93.19 339 LEU A O 1
ATOM 2691 N N . ARG A 1 340 ? 1.503 -8.628 -26.387 1.00 93.31 340 ARG A N 1
ATOM 2692 C CA . ARG A 1 340 ? 1.787 -9.555 -27.498 1.00 93.31 340 ARG A CA 1
ATOM 2693 C C . ARG A 1 340 ? 3.252 -9.988 -27.554 1.00 93.31 340 ARG A C 1
ATOM 2695 O O . ARG A 1 340 ? 3.528 -11.078 -28.043 1.00 93.31 340 ARG A O 1
ATOM 2702 N N . PHE A 1 341 ? 4.173 -9.124 -27.144 1.00 92.56 341 PHE A N 1
ATOM 2703 C CA . PHE A 1 341 ? 5.600 -9.420 -27.090 1.00 92.56 341 PHE A CA 1
ATOM 2704 C C . PHE A 1 341 ? 5.916 -10.385 -25.945 1.00 92.56 341 PHE A C 1
ATOM 2706 O O . PHE A 1 341 ? 6.557 -11.403 -26.180 1.00 92.56 341 PHE A O 1
ATOM 2713 N N . LEU A 1 342 ? 5.364 -10.144 -24.750 1.00 91.19 342 LEU A N 1
ATOM 2714 C CA . LEU A 1 342 ? 5.495 -11.063 -23.615 1.00 91.19 342 LEU A CA 1
ATOM 2715 C C . LEU A 1 342 ? 4.905 -12.446 -23.908 1.00 91.19 342 LEU A C 1
ATOM 2717 O O . LEU A 1 342 ? 5.531 -13.450 -23.594 1.00 91.19 342 LEU A O 1
ATOM 2721 N N . LEU A 1 343 ? 3.728 -12.511 -24.540 1.00 90.56 343 LEU A N 1
ATOM 2722 C CA . LEU A 1 343 ? 3.102 -13.787 -24.904 1.00 90.56 343 LEU A CA 1
ATOM 2723 C C . LEU A 1 343 ? 3.939 -14.577 -25.917 1.00 90.56 343 LEU A C 1
ATOM 2725 O O . LEU A 1 343 ? 3.998 -15.798 -25.829 1.00 90.56 343 LEU A O 1
ATOM 2729 N N . ARG A 1 344 ? 4.601 -13.889 -26.857 1.00 89.88 344 ARG A N 1
ATOM 2730 C CA . ARG A 1 344 ? 5.537 -14.525 -27.794 1.00 89.88 344 ARG A CA 1
ATOM 2731 C C . ARG A 1 344 ? 6.772 -15.058 -27.077 1.00 89.88 344 ARG A C 1
ATOM 2733 O O . ARG A 1 344 ? 7.089 -16.222 -27.253 1.00 89.88 344 ARG A O 1
ATOM 2740 N N . ALA A 1 345 ? 7.396 -14.248 -26.223 1.00 86.69 345 ALA A N 1
ATOM 2741 C CA . ALA A 1 345 ? 8.554 -14.672 -25.436 1.00 86.69 345 ALA A CA 1
ATOM 2742 C C . ALA A 1 345 ? 8.228 -15.840 -24.485 1.00 86.69 345 ALA A C 1
ATOM 2744 O O . ALA A 1 345 ? 9.041 -16.732 -24.292 1.00 86.69 345 ALA A O 1
ATOM 2745 N N . ALA A 1 346 ? 7.022 -15.875 -23.912 1.00 84.38 346 ALA A N 1
ATOM 2746 C CA . ALA A 1 346 ? 6.585 -16.991 -23.075 1.00 84.38 346 ALA A CA 1
ATOM 2747 C C . ALA A 1 346 ? 6.344 -18.285 -23.877 1.00 84.38 346 ALA A C 1
ATOM 2749 O O . ALA A 1 346 ? 6.516 -19.375 -23.337 1.00 84.38 346 ALA A O 1
ATOM 2750 N N . ALA A 1 347 ? 5.925 -18.169 -25.142 1.00 85.31 347 ALA A N 1
ATOM 2751 C CA . ALA A 1 347 ? 5.734 -19.306 -26.042 1.00 85.31 347 ALA A CA 1
ATOM 2752 C C . ALA A 1 347 ? 7.050 -19.808 -26.667 1.00 85.31 347 ALA A C 1
ATOM 2754 O O . ALA A 1 347 ? 7.104 -20.958 -27.094 1.00 85.31 347 ALA A O 1
ATOM 2755 N N . ASP A 1 348 ? 8.085 -18.964 -26.697 1.00 80.69 348 ASP A N 1
ATOM 2756 C CA . ASP A 1 348 ? 9.416 -19.253 -27.236 1.00 80.69 348 ASP A CA 1
ATOM 2757 C C . ASP A 1 348 ? 10.517 -18.832 -26.237 1.00 80.69 348 ASP A C 1
ATOM 2759 O O . ASP A 1 348 ? 11.103 -17.756 -26.365 1.00 80.69 348 ASP A O 1
ATOM 2763 N N . PRO A 1 349 ? 10.748 -19.629 -25.174 1.00 67.31 349 PRO A N 1
ATOM 2764 C CA . PRO A 1 349 ? 11.690 -19.293 -24.105 1.00 67.31 349 PRO A CA 1
ATOM 2765 C C . PRO A 1 349 ? 13.169 -19.570 -24.447 1.00 67.31 349 PRO A C 1
ATOM 2767 O O . PRO A 1 349 ? 14.007 -19.442 -23.551 1.00 67.31 349 PRO A O 1
ATOM 2770 N N . ALA A 1 350 ? 13.475 -20.012 -25.674 1.00 55.47 350 ALA A N 1
ATOM 2771 C CA . ALA A 1 350 ? 14.786 -20.525 -26.089 1.00 55.47 350 ALA A CA 1
ATOM 2772 C C . ALA A 1 350 ? 15.740 -19.450 -26.633 1.00 55.47 350 ALA A C 1
ATOM 2774 O O . ALA A 1 350 ? 15.274 -18.492 -27.290 1.00 55.47 350 ALA A O 1
#

pLDDT: mean 85.07, std 15.54, range [34.66, 98.38]

Radius of gyration: 25.69 Å; chains: 1; bounding box: 69×45×65 Å

Foldseek 3Di:
DDDPQDFQQFCAPQLLCLLVDPDAVSSVVSCVVRPVSNQRNLVVVLLVVCCVVPVPQSVQWDKDKDFDPWDDPDPPDTDHTQKIKIWIAHPVDQWTWMFMQGNPVQKTATWIKGGAQVLLVLLVVLCVVQVVVCVVVQVVWDDKDWPQDPPPDDPPPPDPPQTVNNSQSPRPPIRIMTIFDMDHNPPPLRSHSCCSVVSSVRNVSCVVSRSSSNVSVQVPDPCGCVVVPPPPDPPQQPPFDDLVQLVVQLVVVVDDDDSVVSVVVVVCSRHDVDDDDDDDPPPCPVVSVVSSLCSRDPDPDVDSLLDDDQDDDPPDDDCCSQANDQDPVVRDTDGDPNNVSVVVCVVPVD